Protein AF-0000000078902460 (afdb_homodimer)

Secondary structure (DSSP, 8-state):
--HHHHHHHHHHHHT--S---EEEETTTTEEEEPPSSS--EESHHHHHHHHHHHTT-GGGG-SSHHHHHHHHHHHHHIIIIITT--SHHHHHHHHHHHHHHHTT-SBTTBSS--HHHHHHHHHHHHHHHHHHHHHHHSSS-----HHHHHHHHHHHHHHHHHT-/--HHHHHHHHHHHHT--S---EEEETTTTEEEEPPSSS--EESHHHHHHHHHHHTT-GGGG-SSHHHHHHHHHHHHHIIIIITT--SHHHHHHHHHHHHHHHTT-SBTTBSS--HHHHHHHHHHHHHHHHHHHHHHHSSS-----HHHHHHHHHHHHHHHHHT-

Solvent-accessible surface area (backbone atoms only — not comparable to full-atom values): 18188 Å² total; per-residue (Å²): 115,58,59,52,57,53,50,53,51,48,34,53,68,59,67,48,76,79,78,78,60,66,47,66,45,74,97,79,45,42,27,30,38,70,46,93,89,50,74,64,40,45,34,64,64,41,44,51,53,48,54,34,50,75,53,71,42,50,60,32,54,35,84,46,74,66,44,27,48,49,32,44,22,44,41,50,41,36,56,43,54,63,64,56,48,79,50,70,79,50,50,56,56,49,51,51,53,50,41,62,68,40,70,87,31,79,30,89,72,34,84,51,77,35,50,36,44,55,53,43,48,58,64,47,45,47,57,52,50,50,50,52,49,56,35,61,74,45,85,62,73,62,66,71,46,77,64,47,57,46,53,38,46,54,42,52,52,45,45,58,51,61,78,93,114,57,59,53,59,52,49,53,52,47,35,54,68,59,66,47,77,78,77,77,60,66,48,67,43,75,95,80,44,41,26,31,38,69,47,94,88,51,75,64,41,45,33,64,66,40,44,50,52,48,52,34,50,73,55,70,43,51,61,31,54,35,83,46,74,68,44,26,48,48,32,45,23,45,43,50,41,38,55,44,54,63,63,57,49,79,51,70,78,51,49,56,56,48,50,50,52,50,38,63,65,39,69,87,31,78,31,88,72,34,85,51,78,36,51,36,45,53,53,43,48,57,64,46,47,48,57,52,51,48,49,51,47,58,34,60,74,45,85,62,75,62,66,69,45,77,67,47,56,45,52,37,46,54,42,50,51,45,46,58,50,60,80,91

Sequence (328 aa):
MAAAAELSLLEKSLGLNKGNKYSAQGERQIPVLQTNNGPSLTGLTTIAAHLVKQANKEYLLGSTAEEKAIVQQWLEYRVTQVDGHSSKNDIHTLLKDLNSYLEDKVYLTGYNFTLADILLYYGLHRFIIRKLRHTEVGNEPNIIQGTEVKELRFKHKCLAQTYLMAAAAELSLLEKSLGLNKGNKYSAQGERQIPVLQTNNGPSLTGLTTIAAHLVKQANKEYLLGSTAEEKAIVQQWLEYRVTQVDGHSSKNDIHTLLKDLNSYLEDKVYLTGYNFTLADILLYYGLHRFIIRKLRHTEVGNEPNIIQGTEVKELRFKHKCLAQTYL

InterPro domains:
  IPR010987 Glutathione S-transferase, C-terminal-like [PS50405] (50-164)
  IPR036282 Glutathione S-transferase, C-terminal domain superfamily [SSF47616] (45-137)
  IPR042450 Eukaryotic translation elongation factor 1 epsilon-1 [PTHR44490] (2-129)

Nearest PDB structures (foldseek):
  4bl7-assembly1_B  TM=8.479E-01  e=7.387E-17  Homo sapiens
  4bvx-assembly1_B  TM=8.427E-01  e=1.055E-16  Homo sapiens
  4bvy-assembly1_B  TM=8.496E-01  e=2.263E-16  Homo sapiens
  5bmu-assembly4_G  TM=8.507E-01  e=4.169E-16  Homo sapiens
  2uz8-assembly2_B  TM=8.289E-01  e=4.560E-15  Homo sapiens

Structure (mmCIF, N/CA/C/O backbone):
data_AF-0000000078902460-model_v1
#
loop_
_entity.id
_entity.type
_entity.pdbx_description
1 polymer 'Eukaryotic translation elongation factor 1 epsilon 1'
#
loop_
_atom_site.group_PDB
_atom_site.id
_atom_site.type_symbol
_atom_site.label_atom_id
_atom_site.label_alt_id
_atom_site.label_comp_id
_atom_site.label_asym_id
_atom_site.label_entity_id
_atom_site.label_seq_id
_atom_site.pdbx_PDB_ins_code
_atom_site.Cartn_x
_atom_site.Cartn_y
_atom_site.Cartn_z
_atom_site.occupancy
_atom_site.B_iso_or_equiv
_atom_site.auth_seq_id
_atom_site.auth_comp_id
_atom_sit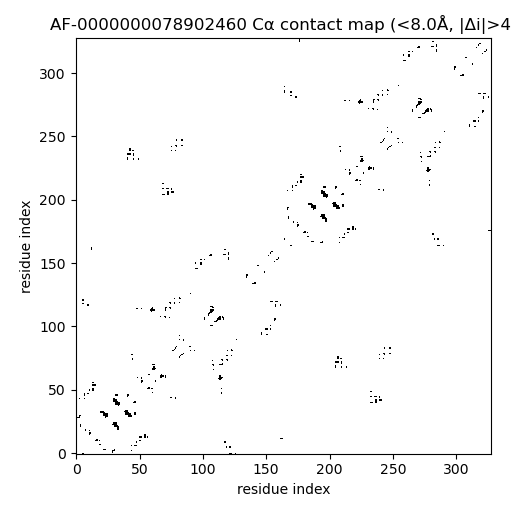e.auth_asym_id
_atom_site.auth_atom_id
_atom_site.pdbx_PDB_model_num
ATOM 1 N N . MET A 1 1 ? 8.148 -4.973 -16.5 1 51.59 1 MET A N 1
ATOM 2 C CA . MET A 1 1 ? 7.113 -4.199 -17.172 1 51.59 1 MET A CA 1
ATOM 3 C C . MET A 1 1 ? 6.836 -2.896 -16.422 1 51.59 1 MET A C 1
ATOM 5 O O . MET A 1 1 ? 6.922 -2.848 -15.195 1 51.59 1 MET A O 1
ATOM 9 N N . ALA A 1 2 ? 6.547 -1.72 -17.203 1 78.44 2 ALA A N 1
ATOM 10 C CA . ALA A 1 2 ? 6.219 -0.412 -16.641 1 78.44 2 ALA A CA 1
ATOM 11 C C . ALA A 1 2 ? 4.871 -0.449 -15.93 1 78.44 2 ALA A C 1
ATOM 13 O O . ALA A 1 2 ? 3.957 -1.164 -16.344 1 78.44 2 ALA A O 1
ATOM 14 N N . ALA A 1 3 ? 4.746 0.017 -14.828 1 89.25 3 ALA A N 1
ATOM 15 C CA . ALA A 1 3 ? 3.539 0.075 -14.008 1 89.25 3 ALA A CA 1
ATOM 16 C C . ALA A 1 3 ? 2.312 0.396 -14.859 1 89.25 3 ALA A C 1
ATOM 18 O O . ALA A 1 3 ? 1.243 -0.185 -14.664 1 89.25 3 ALA A O 1
ATOM 19 N N . ALA A 1 4 ? 2.461 1.207 -15.891 1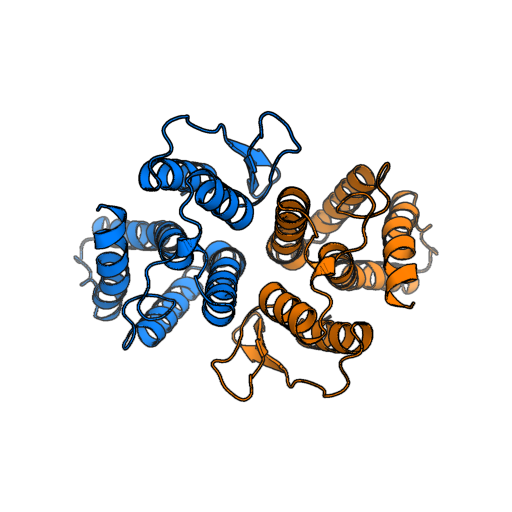 89.06 4 ALA A N 1
ATOM 20 C CA . ALA A 1 4 ? 1.351 1.585 -16.766 1 89.06 4 ALA A CA 1
ATOM 21 C C . ALA A 1 4 ? 0.892 0.403 -17.609 1 89.06 4 ALA A C 1
ATOM 23 O O . ALA A 1 4 ? -0.307 0.219 -17.828 1 89.06 4 ALA A O 1
ATOM 24 N N . ALA A 1 5 ? 1.801 -0.376 -18.141 1 87.38 5 ALA A N 1
ATOM 25 C CA . ALA A 1 5 ? 1.467 -1.556 -18.938 1 87.38 5 ALA A CA 1
ATOM 26 C C . ALA A 1 5 ? 0.728 -2.592 -18.094 1 87.38 5 ALA A C 1
ATOM 28 O O . ALA A 1 5 ? -0.235 -3.207 -18.562 1 87.38 5 ALA A O 1
ATOM 29 N N . GLU A 1 6 ? 1.186 -2.783 -16.906 1 90 6 GLU A N 1
ATOM 30 C CA . GLU A 1 6 ? 0.526 -3.705 -15.984 1 90 6 GLU A CA 1
ATOM 31 C C . GLU A 1 6 ? -0.913 -3.277 -15.711 1 90 6 GLU A C 1
ATOM 33 O O . GLU A 1 6 ? -1.816 -4.113 -15.656 1 90 6 GLU A O 1
ATOM 38 N N . LEU A 1 7 ? -1.119 -1.975 -15.555 1 95 7 LEU A N 1
ATOM 39 C CA . LEU A 1 7 ? -2.451 -1.455 -15.266 1 95 7 LEU A CA 1
ATOM 40 C C . LEU A 1 7 ? -3.369 -1.616 -16.469 1 95 7 LEU A C 1
ATOM 42 O O . LEU A 1 7 ? -4.559 -1.901 -16.328 1 95 7 LEU A O 1
ATOM 46 N N . SER A 1 8 ? -2.795 -1.459 -17.656 1 92 8 SER A N 1
ATOM 47 C CA . SER A 1 8 ? -3.572 -1.681 -18.875 1 92 8 SER A CA 1
ATOM 48 C C . SER A 1 8 ? -4.012 -3.137 -18.984 1 92 8 SER A C 1
ATOM 50 O O . SER A 1 8 ? -5.148 -3.42 -19.375 1 92 8 SER A O 1
ATOM 52 N N . LEU A 1 9 ? -3.1 -3.992 -18.672 1 88.56 9 LEU A N 1
ATOM 53 C CA . LEU A 1 9 ? -3.414 -5.414 -18.688 1 88.56 9 LEU A CA 1
ATOM 54 C C . LEU A 1 9 ? -4.484 -5.746 -17.656 1 88.56 9 LEU A C 1
ATOM 56 O O . LEU A 1 9 ? -5.387 -6.539 -17.922 1 88.56 9 LEU A O 1
ATOM 60 N N . LEU A 1 10 ? -4.398 -5.141 -16.5 1 93 10 LEU A N 1
ATOM 61 C CA . LEU A 1 10 ? -5.395 -5.348 -15.453 1 93 10 LEU A CA 1
ATOM 62 C C . LEU A 1 10 ? -6.773 -4.891 -15.914 1 93 10 LEU A C 1
ATOM 64 O O . LEU A 1 10 ? -7.77 -5.582 -15.688 1 93 10 LEU A O 1
ATOM 68 N N . GLU A 1 11 ? -6.809 -3.766 -16.562 1 94.5 11 GLU A N 1
ATOM 69 C CA . GLU A 1 11 ? -8.078 -3.252 -17.078 1 94.5 11 GLU A CA 1
ATOM 70 C C . GLU A 1 11 ? -8.742 -4.262 -18 1 94.5 11 GLU A C 1
ATOM 72 O O . GLU A 1 11 ? -9.953 -4.492 -17.906 1 94.5 11 GLU A O 1
ATOM 77 N N . LYS A 1 12 ? -7.992 -4.75 -18.844 1 89.56 12 LYS A N 1
ATOM 78 C CA . LYS A 1 12 ? -8.516 -5.742 -19.781 1 89.56 12 LYS A CA 1
ATOM 79 C C . LYS A 1 12 ? -9.016 -6.98 -19.047 1 89.56 12 LYS A C 1
ATOM 81 O O . LYS A 1 12 ? -10.102 -7.484 -19.344 1 89.56 12 LYS A O 1
ATOM 86 N N . SER A 1 13 ? -8.219 -7.41 -18.125 1 88.81 13 SER A N 1
ATOM 87 C CA . SER A 1 13 ? -8.578 -8.594 -17.359 1 88.81 13 SER A CA 1
ATOM 88 C C . SER A 1 13 ? -9.859 -8.367 -16.547 1 88.81 13 SER A C 1
ATOM 90 O O . SER A 1 13 ? -10.609 -9.312 -16.297 1 88.81 13 SER A O 1
ATOM 92 N N . LEU A 1 14 ? -10.125 -7.137 -16.172 1 94.06 14 LEU A N 1
ATOM 93 C CA . LEU A 1 14 ? -11.297 -6.797 -15.359 1 94.06 14 LEU A CA 1
ATOM 94 C C . LEU A 1 14 ? -12.508 -6.531 -16.25 1 94.06 14 LEU A C 1
ATOM 96 O O . LEU A 1 14 ? -13.617 -6.332 -15.742 1 94.06 14 LEU A O 1
ATOM 100 N N . GLY A 1 15 ? -12.352 -6.488 -17.531 1 92.25 15 GLY A N 1
ATOM 101 C CA . GLY A 1 15 ? -13.445 -6.242 -18.453 1 92.25 15 GLY A CA 1
ATOM 102 C C . GLY A 1 15 ? -13.773 -4.77 -18.625 1 92.25 15 GLY A C 1
ATOM 103 O O . GLY A 1 15 ? -14.906 -4.414 -18.953 1 92.25 15 GLY A O 1
ATOM 104 N N . LEU A 1 16 ? -12.789 -3.977 -18.203 1 91.25 16 LEU A N 1
ATOM 105 C CA . LEU A 1 16 ? -13 -2.543 -18.375 1 91.25 16 LEU A CA 1
ATOM 106 C C . LEU A 1 16 ? -12.633 -2.102 -19.781 1 91.25 16 LEU A C 1
ATOM 108 O O . LEU A 1 16 ? -11.539 -2.402 -20.266 1 91.25 16 LEU A O 1
ATOM 112 N N . ASN A 1 17 ? -13.562 -1.766 -20.531 1 74.88 17 ASN A N 1
ATOM 113 C CA . ASN A 1 17 ? -13.422 -1.503 -21.953 1 74.88 17 ASN A CA 1
ATOM 114 C C . ASN A 1 17 ? -12.836 -0.117 -22.219 1 74.88 17 ASN A C 1
ATOM 116 O O . ASN A 1 17 ? -12.164 0.099 -23.219 1 74.88 17 ASN A O 1
ATOM 120 N N . LYS A 1 18 ? -13.312 0.888 -21.469 1 64.75 18 LYS A N 1
ATOM 121 C CA . LYS A 1 18 ? -12.836 2.238 -21.75 1 64.75 18 LYS A CA 1
ATOM 122 C C . LYS A 1 18 ? -11.445 2.465 -21.188 1 64.75 18 LYS A C 1
ATOM 124 O O . LYS A 1 18 ? -11.234 2.338 -19.969 1 64.75 18 LYS A O 1
ATOM 129 N N . GLY A 1 19 ? -10.414 2.395 -22.031 1 73.88 19 GLY A N 1
ATOM 130 C CA . GLY A 1 19 ? -9.016 2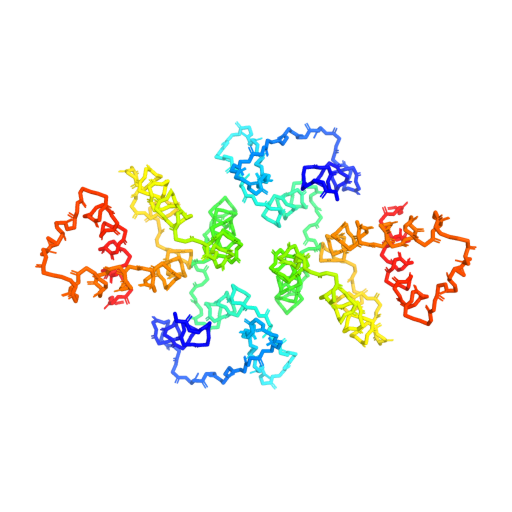.48 -21.656 1 73.88 19 GLY A CA 1
ATOM 131 C C . GLY A 1 19 ? -8.672 3.762 -20.922 1 73.88 19 GLY A C 1
ATOM 132 O O . GLY A 1 19 ? -8.977 4.859 -21.391 1 73.88 19 GLY A O 1
ATOM 133 N N . ASN A 1 20 ? -8.367 3.629 -19.609 1 83.06 20 ASN A N 1
ATOM 134 C CA . ASN A 1 20 ? -7.836 4.773 -18.875 1 83.06 20 ASN A CA 1
ATOM 135 C C . ASN A 1 20 ? -6.441 5.156 -19.359 1 83.06 20 ASN A C 1
ATOM 137 O O . ASN A 1 20 ? -5.734 4.336 -19.953 1 83.06 20 ASN A O 1
ATOM 141 N N . LYS A 1 21 ? -6.297 6.453 -19.391 1 87.12 21 LYS A N 1
ATOM 142 C CA . LYS A 1 21 ? -4.953 6.922 -19.703 1 87.12 21 LYS A CA 1
ATOM 143 C C . LYS A 1 21 ? -4.094 7.035 -18.453 1 87.12 21 LYS A C 1
ATOM 145 O O . LYS A 1 21 ? -4.539 7.57 -17.438 1 87.12 21 LYS A O 1
ATOM 150 N N . TYR A 1 22 ? -2.895 6.445 -18.594 1 92.69 22 TYR A N 1
ATOM 151 C CA . TYR A 1 22 ? -1.953 6.48 -17.484 1 92.69 22 TYR A CA 1
ATOM 152 C C . TYR A 1 22 ? -0.742 7.344 -17.812 1 92.69 22 TYR A C 1
ATOM 154 O O . TYR A 1 22 ? -0.207 7.266 -18.922 1 92.69 22 TYR A O 1
ATOM 162 N N . SER A 1 23 ? -0.401 8.195 -16.922 1 92 23 SER A N 1
ATOM 163 C CA . SER A 1 23 ? 0.857 8.93 -17.016 1 92 23 SER A CA 1
ATOM 164 C C . SER A 1 23 ? 1.838 8.477 -15.938 1 92 23 SER A C 1
ATOM 166 O O . SER A 1 23 ? 1.509 7.625 -15.109 1 92 23 SER A O 1
ATOM 168 N N . ALA A 1 24 ? 3.09 8.891 -16.094 1 91 24 ALA A N 1
ATOM 169 C CA . ALA A 1 24 ? 4.129 8.555 -15.133 1 91 24 ALA A CA 1
ATOM 170 C C . ALA A 1 24 ? 4.73 9.812 -14.508 1 91 24 ALA A C 1
ATOM 172 O O . ALA A 1 24 ? 4.895 10.828 -15.188 1 91 24 ALA A O 1
ATOM 173 N N . GLN A 1 25 ? 4.973 9.633 -13.203 1 87.06 25 GLN A N 1
ATOM 174 C CA . GLN A 1 25 ? 5.527 10.797 -12.516 1 87.06 25 GLN A CA 1
ATOM 175 C C . GLN A 1 25 ? 6.824 10.445 -11.797 1 87.06 25 GLN A C 1
ATOM 177 O O . GLN A 1 25 ? 6.953 9.352 -11.234 1 87.06 25 GLN A O 1
ATOM 182 N N . GLY A 1 26 ? 7.73 11.383 -11.867 1 78.69 26 GLY A N 1
ATOM 183 C CA . GLY A 1 26 ? 8.969 11.266 -11.109 1 78.69 26 GLY A CA 1
ATOM 184 C C . GLY A 1 26 ? 9.969 10.328 -11.742 1 78.69 26 GLY A C 1
ATOM 185 O O . GLY A 1 26 ? 9.703 9.742 -12.789 1 78.69 26 GLY A O 1
ATOM 186 N N . GLU A 1 27 ? 11.125 10.195 -11.031 1 73.25 27 GLU A N 1
ATOM 187 C CA . GLU A 1 27 ? 12.227 9.375 -11.523 1 73.25 27 GLU A CA 1
ATOM 188 C C . GLU A 1 27 ? 11.859 7.895 -11.531 1 73.25 27 GLU A C 1
ATOM 190 O O . GLU A 1 27 ? 12.336 7.133 -12.375 1 73.25 27 GLU A O 1
ATOM 195 N N . ARG A 1 28 ? 10.961 7.555 -10.734 1 77.12 28 ARG A N 1
ATOM 196 C CA . ARG A 1 28 ? 10.602 6.148 -10.594 1 77.12 28 ARG A CA 1
ATOM 197 C C . ARG A 1 28 ? 9.383 5.805 -11.445 1 77.12 28 ARG A C 1
ATOM 199 O O . ARG A 1 28 ? 8.836 4.707 -11.336 1 77.12 28 ARG A O 1
ATOM 206 N N . GLN A 1 29 ? 8.969 6.719 -12.18 1 88.19 29 GLN A N 1
ATOM 207 C CA . GLN A 1 29 ? 7.871 6.539 -13.125 1 88.19 29 GLN A CA 1
ATOM 208 C C . GLN A 1 29 ? 6.633 5.984 -12.43 1 88.19 29 GLN A C 1
ATOM 210 O O . GLN A 1 29 ? 6.055 4.988 -12.875 1 88.19 29 GLN A O 1
ATOM 215 N N . ILE A 1 30 ? 6.168 6.621 -11.391 1 91.56 30 ILE A N 1
ATOM 216 C CA . ILE A 1 30 ? 4.984 6.227 -10.633 1 91.56 30 ILE A CA 1
ATOM 217 C C . ILE A 1 30 ? 3.732 6.457 -11.484 1 91.56 30 ILE A C 1
ATOM 219 O O . ILE A 1 30 ? 3.527 7.547 -12.016 1 91.56 30 ILE A O 1
ATOM 223 N N . PRO A 1 31 ? 2.891 5.449 -11.648 1 95.69 31 PRO A N 1
ATOM 224 C CA . PRO A 1 31 ? 1.715 5.621 -12.508 1 95.69 31 PRO A CA 1
ATOM 225 C C . PRO A 1 31 ? 0.69 6.586 -11.914 1 95.69 31 PRO A C 1
ATOM 227 O O . PRO A 1 31 ? 0.478 6.602 -10.703 1 95.69 31 PRO A O 1
ATOM 230 N N . VAL A 1 32 ? 0.052 7.367 -12.797 1 96.19 32 VAL A N 1
ATOM 231 C CA . VAL A 1 32 ? -0.989 8.32 -12.438 1 96.19 32 VAL A CA 1
ATOM 232 C C . VAL A 1 32 ? -2.219 8.102 -13.312 1 96.19 32 VAL A C 1
ATOM 234 O O . VAL A 1 32 ? -2.105 8 -14.539 1 96.19 32 VAL A O 1
ATOM 237 N N . LEU A 1 33 ? -3.322 7.934 -12.703 1 95.31 33 LEU A N 1
ATOM 238 C CA . LEU A 1 33 ? -4.594 7.816 -13.406 1 95.31 33 LEU A CA 1
ATOM 239 C C . LEU A 1 33 ? -5.375 9.125 -13.336 1 95.31 33 LEU A C 1
ATOM 241 O O . LEU A 1 33 ? -5.66 9.625 -12.25 1 95.31 33 LEU A O 1
ATOM 245 N N . GLN A 1 34 ? -5.645 9.68 -14.492 1 90.38 34 GLN A N 1
ATOM 246 C CA . GLN A 1 34 ? -6.527 10.844 -14.531 1 90.38 34 GLN A CA 1
ATOM 247 C C . GLN A 1 34 ? -7.992 10.422 -14.477 1 90.38 34 GLN A C 1
ATOM 249 O O . GLN A 1 34 ? -8.461 9.664 -15.336 1 90.38 34 GLN A O 1
ATOM 254 N N . THR A 1 35 ? -8.664 10.844 -13.398 1 84.62 35 THR A N 1
ATOM 255 C CA . THR A 1 35 ? -10.078 10.523 -13.273 1 84.62 35 THR A CA 1
ATOM 256 C C . THR A 1 35 ? -10.945 11.633 -13.859 1 84.62 35 THR A C 1
ATOM 258 O O . THR A 1 35 ? -10.5 12.781 -13.961 1 84.62 35 THR A O 1
ATOM 261 N N . ASN A 1 36 ? -12.148 11.367 -14.438 1 76.38 36 ASN A N 1
ATOM 262 C CA . ASN A 1 36 ? -13.039 12.328 -15.078 1 76.38 36 ASN A CA 1
ATOM 263 C C . ASN A 1 36 ? -13.539 13.383 -14.094 1 76.38 36 ASN A C 1
ATOM 265 O O . ASN A 1 36 ? -13.641 14.562 -14.438 1 76.38 36 ASN A O 1
ATOM 269 N N . ASN A 1 37 ? -13.992 13.023 -13 1 72.12 37 ASN A N 1
ATOM 270 C CA . ASN A 1 37 ? -14.68 13.961 -12.117 1 72.12 37 ASN A CA 1
ATOM 271 C C . ASN A 1 37 ? -13.922 14.148 -10.805 1 72.12 37 ASN A C 1
ATOM 273 O O . ASN A 1 37 ? -14.508 14.539 -9.797 1 72.12 37 ASN A O 1
ATOM 277 N N . GLY A 1 38 ? -12.648 13.945 -10.891 1 70 38 GLY A N 1
ATOM 278 C CA . GLY A 1 38 ? -12.016 14.102 -9.594 1 70 38 GLY A CA 1
ATOM 279 C C . GLY A 1 38 ? -10.5 14.133 -9.672 1 70 38 GLY A C 1
ATOM 280 O O . GLY A 1 38 ? -9.93 14.25 -10.758 1 70 38 GLY A O 1
ATOM 281 N N . PRO A 1 39 ? -9.984 14.18 -8.523 1 80.31 39 PRO A N 1
ATOM 282 C CA . PRO A 1 39 ? -8.523 14.227 -8.461 1 80.31 39 PRO A CA 1
ATOM 283 C C . PRO A 1 39 ? -7.867 12.984 -9.07 1 80.31 39 PRO A C 1
ATOM 285 O O . PRO A 1 39 ? -8.492 11.922 -9.148 1 80.31 39 PRO A O 1
ATOM 288 N N . SER A 1 40 ? -6.73 13.172 -9.648 1 92.69 40 SER A N 1
ATOM 289 C CA . SER A 1 40 ? -5.953 12.047 -10.164 1 92.69 40 SER A CA 1
ATOM 290 C C . SER A 1 40 ? -5.555 11.094 -9.047 1 92.69 40 SER A C 1
ATOM 292 O O . SER A 1 40 ? -5.512 11.477 -7.875 1 92.69 40 SER A O 1
ATOM 294 N N . LEU A 1 41 ? -5.402 9.852 -9.383 1 94.75 41 LEU A N 1
ATOM 295 C CA . LEU A 1 41 ? -4.902 8.828 -8.469 1 94.75 41 LEU A CA 1
ATOM 296 C C . LEU A 1 41 ? -3.486 8.406 -8.836 1 94.75 41 LEU A C 1
ATOM 298 O O . LEU A 1 41 ? -3.182 8.219 -10.016 1 94.75 41 LEU A O 1
ATOM 302 N N . THR A 1 42 ? -2.648 8.297 -7.773 1 95.94 42 THR A N 1
ATOM 303 C CA . THR A 1 42 ? -1.244 7.977 -7.992 1 95.94 42 THR A CA 1
ATOM 304 C C . THR A 1 42 ? -0.853 6.715 -7.23 1 95.94 42 THR A C 1
ATOM 306 O O . THR A 1 42 ? -1.23 6.547 -6.066 1 95.94 42 THR A O 1
ATOM 309 N N . GLY A 1 43 ? -0.154 5.859 -7.926 1 96.81 43 GLY A N 1
ATOM 310 C CA . GLY A 1 43 ? 0.355 4.648 -7.305 1 96.81 43 GLY A CA 1
ATOM 311 C C . GLY A 1 43 ? -0.206 3.379 -7.922 1 96.81 43 GLY A C 1
ATOM 312 O O . GLY A 1 43 ? -1.383 3.326 -8.281 1 96.81 43 GLY A O 1
ATOM 313 N N . LEU A 1 44 ? 0.568 2.383 -7.945 1 96.94 44 LEU A N 1
ATOM 314 C CA . LEU A 1 44 ? 0.203 1.146 -8.625 1 96.94 44 LEU A CA 1
ATOM 315 C C . LEU A 1 44 ? -0.95 0.45 -7.91 1 96.94 44 LEU A C 1
ATOM 317 O O . LEU A 1 44 ? -1.98 0.158 -8.523 1 96.94 44 LEU A O 1
ATOM 321 N N . THR A 1 45 ? -0.742 0.173 -6.605 1 98.06 45 THR A N 1
ATOM 322 C CA . THR A 1 45 ? -1.763 -0.583 -5.887 1 98.06 45 THR A CA 1
ATOM 323 C C . THR A 1 45 ? -3.025 0.255 -5.699 1 98.06 45 THR A C 1
ATOM 325 O O . THR A 1 45 ? -4.137 -0.278 -5.711 1 98.06 45 THR A O 1
ATOM 328 N N . THR A 1 46 ? -2.83 1.598 -5.566 1 97.81 46 THR A N 1
ATOM 329 C CA . THR A 1 46 ? -3.959 2.51 -5.426 1 97.81 46 THR A CA 1
ATOM 330 C C . THR A 1 46 ? -4.828 2.492 -6.684 1 97.81 46 THR A C 1
ATOM 332 O O . THR A 1 46 ? -6.043 2.312 -6.602 1 97.81 46 THR A O 1
ATOM 335 N N . ILE A 1 47 ? -4.195 2.662 -7.82 1 97.12 47 ILE A N 1
ATOM 336 C CA . ILE A 1 47 ? -4.926 2.689 -9.086 1 97.12 47 ILE A CA 1
ATOM 337 C C . ILE A 1 47 ? -5.551 1.321 -9.352 1 97.12 47 ILE A C 1
ATOM 339 O O . ILE A 1 47 ? -6.703 1.23 -9.781 1 97.12 47 ILE A O 1
ATOM 343 N N . ALA A 1 48 ? -4.801 0.273 -9.055 1 97.62 48 ALA A N 1
ATOM 344 C CA . ALA A 1 48 ? -5.312 -1.078 -9.266 1 97.62 48 ALA A CA 1
ATOM 345 C C . ALA A 1 48 ? -6.57 -1.327 -8.445 1 97.62 48 ALA A C 1
ATOM 347 O O . ALA A 1 48 ? -7.551 -1.886 -8.945 1 97.62 48 ALA A O 1
ATOM 348 N N . ALA A 1 49 ? -6.523 -0.938 -7.199 1 98.06 49 ALA A N 1
ATOM 349 C CA . ALA A 1 49 ? -7.691 -1.101 -6.344 1 98.06 49 ALA A CA 1
ATOM 350 C C . ALA A 1 49 ? -8.875 -0.296 -6.871 1 98.06 49 ALA A C 1
ATOM 352 O O . ALA A 1 49 ? -10.023 -0.751 -6.812 1 98.06 49 ALA A O 1
ATOM 353 N N . HIS A 1 50 ? -8.586 0.858 -7.355 1 95.94 50 HIS A N 1
ATOM 354 C CA . HIS A 1 50 ? -9.625 1.695 -7.941 1 95.94 50 HIS A CA 1
ATOM 355 C C . HIS A 1 50 ? -10.266 1.015 -9.148 1 95.94 50 HIS A C 1
ATOM 357 O O . HIS A 1 50 ? -11.492 1.029 -9.297 1 95.94 50 HIS A O 1
ATOM 363 N N . LEU A 1 51 ? -9.477 0.459 -10.039 1 95.88 51 LEU A N 1
ATOM 364 C CA . LEU A 1 51 ? -9.977 -0.23 -11.227 1 95.88 51 LEU A CA 1
ATOM 365 C C . LEU A 1 51 ? -10.875 -1.401 -10.836 1 95.88 51 LEU A C 1
ATOM 367 O O . LEU A 1 51 ? -11.891 -1.652 -11.484 1 95.88 51 LEU A O 1
ATOM 371 N N . VAL A 1 52 ? -10.477 -2.109 -9.773 1 97.38 52 VAL A N 1
ATOM 372 C CA . VAL A 1 52 ? -11.273 -3.227 -9.273 1 97.38 52 VAL A CA 1
ATOM 373 C C . VAL A 1 52 ? -12.656 -2.732 -8.852 1 97.38 52 VAL A C 1
ATOM 375 O O . VAL A 1 52 ? -13.672 -3.355 -9.172 1 97.38 52 VAL A O 1
ATOM 378 N N . LYS A 1 53 ? -12.68 -1.632 -8.102 1 96.06 53 LYS A N 1
ATOM 379 C CA . LYS A 1 53 ? -13.945 -1.043 -7.668 1 96.06 53 LYS A CA 1
ATOM 380 C C . LYS A 1 53 ? -14.758 -0.544 -8.859 1 96.06 53 LYS A C 1
ATOM 382 O O . LYS A 1 53 ? -15.977 -0.73 -8.906 1 96.06 53 LYS A O 1
ATOM 387 N N . GLN A 1 54 ? -14.125 0.049 -9.812 1 92.75 54 GLN A N 1
ATOM 388 C CA . GLN A 1 54 ? -14.781 0.542 -11.016 1 92.75 54 GLN A CA 1
ATOM 389 C C . GLN A 1 54 ? -15.445 -0.596 -11.789 1 92.75 54 GLN A C 1
ATOM 391 O O . GLN A 1 54 ? -16.5 -0.412 -12.391 1 92.75 54 GLN A O 1
ATOM 396 N N . ALA A 1 55 ? -14.867 -1.753 -11.781 1 95.75 55 ALA A N 1
ATOM 397 C CA . ALA A 1 55 ? -15.367 -2.926 -12.492 1 95.75 55 ALA A CA 1
ATOM 398 C C . ALA A 1 55 ? -16.422 -3.658 -11.68 1 95.75 55 ALA A C 1
ATOM 400 O O . ALA A 1 55 ? -16.922 -4.703 -12.094 1 95.75 55 ALA A O 1
ATOM 401 N N . ASN A 1 56 ? -16.734 -3.178 -10.484 1 96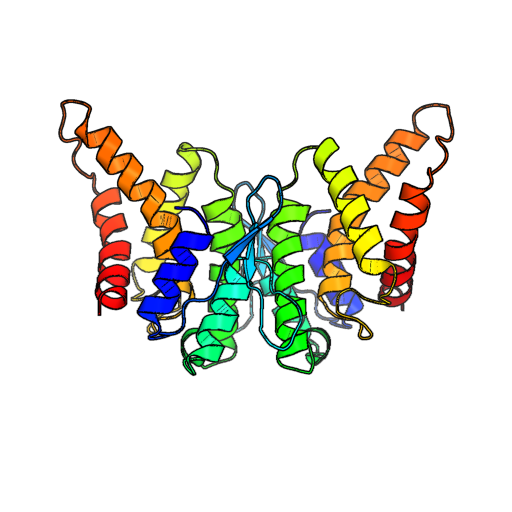.81 56 ASN A N 1
ATOM 402 C CA . ASN A 1 56 ? -17.688 -3.797 -9.578 1 96.81 56 ASN A CA 1
ATOM 403 C C . ASN A 1 56 ? -17.266 -5.211 -9.195 1 96.81 56 ASN A C 1
ATOM 405 O O . ASN A 1 56 ? -18.094 -6.129 -9.195 1 96.81 56 ASN A O 1
ATOM 409 N N . LYS A 1 57 ? -15.992 -5.441 -8.945 1 97.25 57 LYS A N 1
ATOM 410 C CA . LYS A 1 57 ? -15.414 -6.719 -8.539 1 97.25 57 LYS A CA 1
ATOM 411 C C . LYS A 1 57 ? -14.672 -6.582 -7.211 1 97.25 57 LYS A C 1
ATOM 413 O O . LYS A 1 57 ? -13.547 -7.059 -7.074 1 97.25 57 LYS A O 1
ATOM 418 N N . GLU A 1 58 ? -15.32 -5.949 -6.297 1 97.12 58 GLU A N 1
ATOM 419 C CA . GLU A 1 58 ? -14.711 -5.605 -5.016 1 97.12 58 GLU A CA 1
ATOM 420 C C . GLU A 1 58 ? -14.289 -6.859 -4.258 1 97.12 58 GLU A C 1
ATOM 422 O O . GLU A 1 58 ? -13.453 -6.789 -3.348 1 97.12 58 GLU A O 1
ATOM 427 N N . TYR A 1 59 ? -14.914 -7.992 -4.613 1 96.56 59 TYR A N 1
ATOM 428 C CA . TYR A 1 59 ? -14.516 -9.242 -3.969 1 96.56 59 TYR A CA 1
ATOM 429 C C . TYR A 1 59 ? -13.039 -9.531 -4.191 1 96.56 59 TYR A C 1
ATOM 431 O O . TYR A 1 59 ? -12.406 -10.227 -3.395 1 96.56 59 TYR A O 1
ATOM 439 N N . LEU A 1 60 ? -12.398 -9 -5.168 1 96.94 60 LEU A N 1
ATOM 440 C CA . LEU A 1 60 ? -10.977 -9.18 -5.461 1 96.94 60 LEU A CA 1
ATOM 441 C C . LEU A 1 60 ? -10.117 -8.461 -4.426 1 96.94 60 LEU A C 1
ATOM 443 O O . LEU A 1 60 ? -8.914 -8.695 -4.348 1 96.94 60 LEU A O 1
ATOM 447 N N . LEU A 1 61 ? -10.758 -7.547 -3.666 1 98.06 61 LEU A N 1
ATOM 448 C CA . LEU A 1 61 ? -10.039 -6.832 -2.617 1 98.06 61 LEU A CA 1
ATOM 449 C C . LEU A 1 61 ? -10.227 -7.516 -1.267 1 98.06 61 LEU A C 1
ATOM 451 O O . LEU A 1 61 ? -9.719 -7.035 -0.248 1 98.06 61 LEU A O 1
ATOM 455 N N . GLY A 1 62 ? -10.859 -8.672 -1.251 1 96.75 62 GLY A N 1
ATOM 456 C CA . GLY A 1 62 ? -11.172 -9.383 -0.024 1 96.75 62 GLY A CA 1
ATOM 457 C C . GLY A 1 62 ? -12.625 -9.258 0.39 1 96.75 62 GLY A C 1
ATOM 458 O O . GLY A 1 62 ? -13.211 -8.18 0.301 1 96.75 62 GLY A O 1
ATOM 459 N N . SER A 1 63 ? -13.195 -10.328 0.868 1 95.5 63 SER A N 1
ATOM 460 C CA . SER A 1 63 ? -14.617 -10.352 1.217 1 95.5 63 SER A CA 1
ATOM 461 C C . SER A 1 63 ? -14.82 -10.172 2.717 1 95.5 63 SER A C 1
ATOM 463 O O . SER A 1 63 ? -15.875 -9.711 3.154 1 95.5 63 SER A O 1
ATOM 465 N N . THR A 1 64 ? -13.836 -10.57 3.51 1 93.62 64 THR A N 1
ATOM 466 C CA . THR A 1 64 ? -13.859 -10.398 4.957 1 93.62 64 THR A CA 1
ATOM 467 C C . THR A 1 64 ? -12.789 -9.406 5.406 1 93.62 64 THR A C 1
ATOM 469 O O . THR A 1 64 ? -11.875 -9.086 4.641 1 93.62 64 THR A O 1
ATOM 472 N N . ALA A 1 65 ? -12.922 -8.93 6.605 1 90.69 65 ALA A N 1
ATOM 473 C CA . ALA A 1 65 ? -11.922 -8.023 7.152 1 90.69 65 ALA A CA 1
ATOM 474 C C . ALA A 1 65 ? -10.531 -8.656 7.141 1 90.69 65 ALA A C 1
ATOM 476 O O . ALA A 1 65 ? -9.539 -8 6.812 1 90.69 65 ALA A O 1
ATOM 477 N N . GLU A 1 66 ? -10.477 -9.898 7.516 1 91.69 66 GLU A N 1
ATOM 478 C CA . GLU A 1 66 ? -9.219 -10.633 7.551 1 91.69 66 GLU A CA 1
ATOM 479 C C . GLU A 1 66 ? -8.617 -10.766 6.156 1 91.69 66 GLU A C 1
ATOM 481 O O . GLU A 1 66 ? -7.426 -10.5 5.957 1 91.69 66 GLU A O 1
ATOM 486 N N . GLU A 1 67 ? -9.414 -11.172 5.234 1 94.81 67 GLU A N 1
ATOM 487 C CA . GLU A 1 67 ? -8.93 -11.336 3.869 1 94.81 67 GLU A CA 1
ATOM 488 C C . GLU A 1 67 ? -8.469 -10.008 3.281 1 94.81 67 GLU A C 1
ATOM 490 O O . GLU A 1 67 ? -7.465 -9.953 2.566 1 94.81 67 GLU A O 1
ATOM 495 N N . LYS A 1 68 ? -9.195 -8.93 3.596 1 96.56 68 LYS A N 1
ATOM 496 C CA . LYS A 1 68 ? -8.82 -7.598 3.127 1 96.56 68 LYS A CA 1
ATOM 497 C C . LYS A 1 68 ? -7.438 -7.207 3.646 1 96.56 68 LYS A C 1
ATOM 499 O O . LYS A 1 68 ? -6.637 -6.617 2.916 1 96.56 68 LYS A O 1
ATOM 504 N N . ALA A 1 69 ? -7.184 -7.531 4.855 1 95.31 69 ALA A N 1
ATOM 505 C CA . ALA A 1 69 ? -5.887 -7.219 5.449 1 95.31 69 ALA A CA 1
ATOM 506 C C . ALA A 1 69 ? -4.77 -8 4.762 1 95.31 69 ALA A C 1
ATOM 508 O O . ALA A 1 69 ? -3.695 -7.453 4.492 1 95.31 69 ALA A O 1
ATOM 509 N N . ILE A 1 70 ? -5.047 -9.258 4.484 1 95.31 70 ILE A N 1
ATOM 510 C CA . ILE A 1 70 ? -4.055 -10.094 3.824 1 95.31 70 ILE A CA 1
ATOM 511 C C . ILE A 1 70 ? -3.795 -9.578 2.412 1 95.31 70 ILE A C 1
ATOM 513 O O . ILE A 1 70 ? -2.646 -9.516 1.966 1 95.31 70 ILE A O 1
ATOM 517 N N . VAL A 1 71 ? -4.871 -9.188 1.721 1 97.25 71 VAL A N 1
ATOM 518 C CA . VAL A 1 71 ? -4.703 -8.602 0.394 1 97.25 71 VAL A CA 1
ATOM 519 C C . VAL A 1 71 ? -3.807 -7.371 0.48 1 97.25 71 VAL A C 1
ATOM 521 O O . VAL A 1 71 ? -2.852 -7.234 -0.287 1 97.25 71 VAL A O 1
ATOM 524 N N . GLN A 1 72 ? -4.133 -6.504 1.407 1 97.81 72 GLN A N 1
ATOM 525 C CA . GLN A 1 72 ? -3.35 -5.285 1.577 1 97.81 72 GLN A CA 1
ATOM 526 C C . GLN A 1 72 ? -1.887 -5.609 1.862 1 97.81 72 GLN A C 1
ATOM 528 O O . GLN A 1 72 ? -0.987 -4.938 1.355 1 97.81 72 G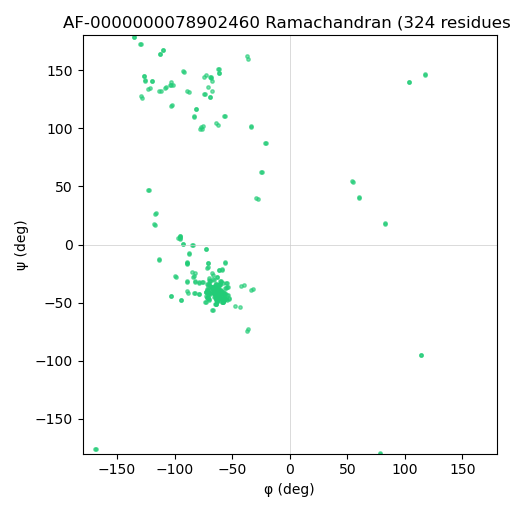LN A O 1
ATOM 533 N N . GLN A 1 73 ? -1.687 -6.578 2.66 1 97.25 73 GLN A N 1
ATOM 534 C CA . GLN A 1 73 ? -0.337 -7.02 2.996 1 97.25 73 GLN A CA 1
ATOM 535 C C . GLN A 1 73 ? 0.449 -7.391 1.741 1 97.25 73 GLN A C 1
ATOM 537 O O . GLN A 1 73 ? 1.596 -6.969 1.574 1 97.25 73 GLN A O 1
ATOM 542 N N . TRP A 1 74 ? -0.098 -8.117 0.877 1 95.81 74 TRP A N 1
ATOM 543 C CA . TRP A 1 74 ? 0.601 -8.578 -0.316 1 95.81 74 TRP A CA 1
ATOM 544 C C . TRP A 1 74 ? 0.739 -7.457 -1.339 1 95.81 74 TRP A C 1
ATOM 546 O O . TRP A 1 74 ? 1.722 -7.402 -2.082 1 95.81 74 TRP A O 1
ATOM 556 N N . LEU A 1 75 ? -0.274 -6.562 -1.355 1 97.69 75 LEU A N 1
ATOM 557 C CA . LEU A 1 75 ? -0.136 -5.387 -2.213 1 97.69 75 LEU A CA 1
ATOM 558 C C . LEU A 1 75 ? 1.036 -4.523 -1.764 1 97.69 75 LEU A C 1
ATOM 560 O O . LEU A 1 75 ? 1.804 -4.031 -2.594 1 97.69 75 LEU A O 1
ATOM 564 N N . GLU A 1 76 ? 1.083 -4.301 -0.491 1 97.56 76 GLU A N 1
ATOM 565 C CA . GLU A 1 76 ? 2.227 -3.566 0.04 1 97.56 76 GLU A CA 1
ATOM 566 C C . GLU A 1 76 ? 3.537 -4.289 -0.26 1 97.56 76 GLU A C 1
ATOM 568 O O . GLU A 1 76 ? 4.527 -3.66 -0.633 1 97.56 76 GLU A O 1
ATOM 573 N N . TYR A 1 77 ? 3.592 -5.637 -0.063 1 94.31 77 TYR A N 1
ATOM 574 C CA . TYR A 1 77 ? 4.758 -6.453 -0.383 1 94.31 77 TYR A CA 1
ATOM 575 C C . TYR A 1 77 ? 5.18 -6.254 -1.834 1 94.31 77 TYR A C 1
ATOM 577 O O . TYR A 1 77 ? 6.371 -6.113 -2.127 1 94.31 77 TYR A O 1
ATOM 585 N N . ARG A 1 78 ? 4.215 -6.242 -2.686 1 92.69 78 ARG A N 1
ATOM 586 C CA . ARG A 1 78 ? 4.453 -6.066 -4.113 1 92.69 78 ARG A CA 1
ATOM 587 C C . ARG A 1 78 ? 5.215 -4.77 -4.387 1 92.69 78 ARG A C 1
ATOM 589 O O . ARG A 1 78 ? 6.211 -4.77 -5.113 1 92.69 78 ARG A O 1
ATOM 596 N N . VAL A 1 79 ? 4.859 -3.643 -3.811 1 94 79 VAL A N 1
ATOM 597 C CA . VAL A 1 79 ? 5.41 -2.348 -4.191 1 94 79 VAL A CA 1
ATOM 598 C C . VAL A 1 79 ? 6.672 -2.062 -3.379 1 94 79 VAL A C 1
ATOM 600 O O . VAL A 1 79 ? 7.48 -1.213 -3.756 1 94 79 VAL A O 1
ATOM 603 N N . THR A 1 80 ? 6.898 -2.779 -2.27 1 92.19 80 THR A N 1
ATOM 604 C CA . THR A 1 80 ? 8.07 -2.494 -1.445 1 92.19 80 THR A CA 1
ATOM 605 C C . THR A 1 80 ? 9.164 -3.533 -1.678 1 92.19 80 THR A C 1
ATOM 607 O O . THR A 1 80 ? 10.336 -3.188 -1.787 1 92.19 80 THR A O 1
ATOM 610 N N . GLN A 1 81 ? 8.789 -4.828 -1.726 1 89.44 81 GLN A N 1
ATOM 611 C CA . GLN A 1 81 ? 9.781 -5.895 -1.785 1 89.44 81 GLN A CA 1
ATOM 612 C C . GLN A 1 81 ? 10.055 -6.316 -3.227 1 89.44 81 GLN A C 1
ATOM 614 O O . GLN A 1 81 ? 11.211 -6.449 -3.635 1 89.44 81 GLN A O 1
ATOM 619 N N . VAL A 1 82 ? 8.992 -6.527 -3.949 1 88 82 VAL A N 1
ATOM 620 C CA . VAL A 1 82 ? 9.172 -7 -5.316 1 88 82 VAL A CA 1
ATOM 621 C C . VAL A 1 82 ? 9.734 -5.879 -6.188 1 88 82 VAL A C 1
ATOM 623 O O . VAL A 1 82 ? 10.711 -6.074 -6.91 1 88 82 VAL A O 1
ATOM 626 N N . ASP A 1 83 ? 9.148 -4.645 -6.051 1 87.69 83 ASP A N 1
ATOM 627 C CA . ASP A 1 83 ? 9.594 -3.525 -6.879 1 87.69 83 ASP A CA 1
ATOM 628 C C . ASP A 1 83 ? 10.883 -2.922 -6.34 1 87.69 83 ASP A C 1
ATOM 630 O O . ASP A 1 83 ? 11.656 -2.314 -7.09 1 87.69 83 ASP A O 1
ATOM 634 N N . GLY A 1 84 ? 11.031 -2.961 -5.035 1 76.88 84 GLY A N 1
ATOM 635 C CA . GLY A 1 84 ? 12.219 -2.385 -4.422 1 76.88 84 GLY A CA 1
ATOM 636 C C . GLY A 1 84 ? 13.477 -3.203 -4.668 1 76.88 84 GLY A C 1
ATOM 637 O O . GLY A 1 84 ? 14.586 -2.75 -4.375 1 76.88 84 GLY A O 1
ATOM 638 N N . HIS A 1 85 ? 13.367 -4.492 -5.012 1 64.5 85 HIS A N 1
ATOM 639 C CA . HIS A 1 85 ? 14.531 -5.355 -5.195 1 64.5 85 HIS A CA 1
ATOM 640 C C . HIS A 1 85 ? 15.227 -5.066 -6.52 1 64.5 85 HIS A C 1
ATOM 642 O O . HIS A 1 85 ? 14.594 -5.09 -7.578 1 64.5 85 HIS A O 1
ATOM 648 N N . SER A 1 86 ? 16.203 -4.336 -6.32 1 57.88 86 SER A N 1
ATOM 649 C CA . SER A 1 86 ? 17.047 -4.035 -7.477 1 57.88 86 SER A CA 1
ATOM 650 C C . SER A 1 86 ? 18.047 -5.156 -7.742 1 57.88 86 SER A C 1
ATOM 652 O O . SER A 1 86 ? 18.516 -5.32 -8.867 1 57.88 86 SER A O 1
ATOM 654 N N . SER A 1 87 ? 18.344 -5.91 -6.645 1 56.44 87 SER A N 1
ATOM 655 C CA . SER A 1 87 ? 19.484 -6.793 -6.926 1 56.44 87 SER A CA 1
ATOM 656 C C . SER A 1 87 ? 19 -8.219 -7.215 1 56.44 87 SER A C 1
ATOM 658 O O . SER A 1 87 ? 17.969 -8.648 -6.707 1 56.44 87 SER A O 1
ATOM 660 N N . LYS A 1 88 ? 19.562 -8.867 -8.203 1 55.75 88 LYS A N 1
ATOM 661 C CA . LYS A 1 88 ? 19.344 -10.234 -8.656 1 55.75 88 LYS A CA 1
ATOM 662 C C . LYS A 1 88 ? 19.266 -11.203 -7.48 1 55.75 88 LYS A C 1
ATOM 664 O O . LYS A 1 88 ? 18.391 -12.078 -7.445 1 55.75 88 LYS A O 1
ATOM 669 N N . ASN A 1 89 ? 20.312 -11.188 -6.59 1 57.94 89 ASN A N 1
ATOM 670 C CA . ASN A 1 89 ? 20.359 -12.102 -5.453 1 57.94 89 ASN A CA 1
ATOM 671 C C . ASN A 1 89 ? 19.109 -11.977 -4.582 1 57.94 89 ASN A C 1
ATOM 673 O O . ASN A 1 89 ? 18.609 -12.969 -4.055 1 57.94 89 ASN A O 1
ATOM 677 N N . ASP A 1 90 ? 18.422 -10.922 -4.793 1 73.38 90 ASP A N 1
ATOM 678 C CA . ASP A 1 90 ? 17.266 -10.617 -3.961 1 73.38 90 ASP A CA 1
ATOM 679 C C . ASP A 1 90 ? 16 -11.25 -4.535 1 73.38 90 ASP A C 1
ATOM 681 O O . ASP A 1 90 ? 15.172 -11.773 -3.789 1 73.38 90 ASP A O 1
ATOM 685 N N . ILE A 1 91 ? 16.125 -11.648 -5.762 1 72.56 91 ILE A N 1
ATOM 686 C CA . ILE A 1 91 ? 14.906 -12.148 -6.383 1 72.56 91 ILE A CA 1
ATOM 687 C C . ILE A 1 91 ? 14.773 -13.648 -6.133 1 72.56 91 ILE A C 1
ATOM 689 O O . ILE A 1 91 ? 13.672 -14.164 -5.953 1 72.56 91 ILE A O 1
ATOM 693 N N . HIS A 1 92 ? 15.922 -14.344 -6.055 1 73.88 92 HIS A N 1
ATOM 694 C CA . HIS A 1 92 ? 15.906 -15.773 -5.789 1 73.88 92 HIS A CA 1
ATOM 695 C C . HIS A 1 92 ? 15.344 -16.078 -4.402 1 73.88 92 HIS A C 1
ATOM 697 O O . HIS A 1 92 ? 14.531 -16.984 -4.234 1 73.88 92 HIS A O 1
ATOM 703 N N . THR A 1 93 ? 15.781 -15.359 -3.475 1 79.75 93 THR A N 1
ATOM 704 C CA . THR A 1 93 ? 15.297 -15.523 -2.107 1 79.75 93 THR A CA 1
ATOM 705 C C . THR A 1 93 ? 13.805 -15.219 -2.021 1 79.75 93 THR A C 1
ATOM 707 O O . THR A 1 93 ? 13.055 -15.938 -1.355 1 79.75 93 THR A O 1
ATOM 710 N N . LEU A 1 94 ? 13.438 -14.234 -2.736 1 80.44 94 LEU A N 1
ATOM 711 C CA . LEU A 1 94 ? 12.039 -13.836 -2.766 1 80.44 94 LEU A CA 1
ATOM 712 C C . LEU A 1 94 ? 11.172 -14.953 -3.344 1 80.44 94 LEU A C 1
ATOM 714 O O . LEU A 1 94 ? 10.125 -15.289 -2.775 1 80.44 94 LEU A O 1
ATOM 718 N N . LEU A 1 95 ? 11.633 -15.508 -4.445 1 79.88 95 LEU A N 1
ATOM 719 C CA . LEU A 1 95 ? 10.875 -16.562 -5.105 1 79.88 95 LEU A CA 1
ATOM 720 C C . LEU A 1 95 ? 10.82 -17.812 -4.242 1 79.88 95 LEU A C 1
ATOM 722 O O . LEU A 1 95 ? 9.789 -18.484 -4.176 1 79.88 95 LEU A O 1
ATOM 726 N N . LYS A 1 96 ? 11.883 -18.047 -3.615 1 79.94 96 LYS A N 1
ATOM 727 C CA . LYS A 1 96 ? 11.93 -19.188 -2.709 1 79.94 96 LYS A CA 1
ATOM 728 C C . LYS A 1 96 ? 10.945 -19.031 -1.559 1 79.94 96 LYS A C 1
ATOM 730 O O . LYS A 1 96 ? 10.211 -19.969 -1.223 1 79.94 96 LYS A O 1
ATOM 735 N N . ASP A 1 97 ? 10.945 -17.906 -0.961 1 82.75 97 ASP A N 1
ATOM 736 C CA . ASP A 1 97 ? 10.039 -17.609 0.142 1 82.75 97 ASP A CA 1
ATOM 737 C C . ASP A 1 97 ? 8.586 -17.703 -0.306 1 82.75 97 ASP A C 1
ATOM 739 O O . ASP A 1 97 ? 7.742 -18.25 0.417 1 82.75 97 ASP A O 1
ATOM 743 N N . LEU A 1 98 ? 8.297 -17.188 -1.476 1 84.69 98 LEU A N 1
ATOM 744 C CA . LEU A 1 98 ? 6.938 -17.219 -2.006 1 84.69 98 LEU A CA 1
ATOM 745 C C . LEU A 1 98 ? 6.5 -18.656 -2.287 1 84.69 98 LEU A C 1
ATOM 747 O O . LEU A 1 98 ? 5.355 -19.016 -2.008 1 84.69 98 LEU A O 1
ATOM 751 N N . ASN A 1 99 ? 7.422 -19.438 -2.807 1 80.69 99 ASN A N 1
ATOM 752 C CA . ASN A 1 99 ? 7.121 -20.844 -3.061 1 80.69 99 ASN A CA 1
ATOM 753 C C . ASN A 1 99 ? 6.789 -21.594 -1.771 1 80.69 99 ASN A C 1
ATOM 755 O O . ASN A 1 99 ? 5.84 -22.375 -1.73 1 80.69 99 ASN A O 1
ATOM 759 N N . SER A 1 100 ? 7.578 -21.344 -0.834 1 82.75 100 SER A N 1
ATOM 760 C CA . SER A 1 100 ? 7.328 -21.984 0.458 1 82.75 100 SER A CA 1
ATOM 761 C C . SER A 1 100 ? 5.977 -21.562 1.025 1 82.75 100 SER A C 1
ATOM 763 O O . SER A 1 100 ? 5.23 -22.391 1.55 1 82.75 100 SER A O 1
ATOM 765 N N . TYR A 1 101 ? 5.645 -20.312 0.918 1 86.12 101 TYR A N 1
ATOM 766 C CA . TYR A 1 101 ? 4.391 -19.766 1.422 1 86.12 101 TYR A CA 1
ATOM 767 C C . TYR A 1 101 ? 3.199 -20.375 0.692 1 86.12 101 TYR A C 1
ATOM 769 O O . TYR A 1 101 ? 2.166 -20.656 1.303 1 86.12 101 TYR A O 1
ATOM 777 N N . LEU A 1 102 ? 3.355 -20.672 -0.583 1 84.44 102 LEU A N 1
ATOM 778 C CA . LEU A 1 102 ? 2.238 -21.078 -1.424 1 84.44 102 LEU A CA 1
ATOM 779 C C . LEU A 1 102 ? 2.109 -22.609 -1.447 1 84.44 102 LEU A C 1
ATOM 781 O O . LEU A 1 102 ? 1.222 -23.141 -2.107 1 84.44 102 LEU A O 1
ATOM 785 N N . GLU A 1 103 ? 2.922 -23.297 -0.782 1 81.81 103 GLU A N 1
ATOM 786 C CA . GLU A 1 103 ? 2.947 -24.75 -0.792 1 81.81 103 GLU A CA 1
ATOM 787 C C . GLU A 1 103 ? 1.59 -25.328 -0.407 1 81.81 103 GLU A C 1
ATOM 789 O O . GLU A 1 103 ? 1.143 -26.328 -0.991 1 81.81 103 GLU A O 1
ATOM 794 N N . ASP A 1 104 ? 0.88 -24.734 0.525 1 83.25 104 ASP A N 1
ATOM 795 C CA . ASP A 1 104 ? -0.383 -25.281 1.007 1 83.25 104 ASP A CA 1
ATOM 796 C C . ASP A 1 104 ? -1.542 -24.328 0.714 1 83.25 104 ASP A C 1
ATOM 798 O O . ASP A 1 104 ? -2.574 -24.375 1.389 1 83.25 104 ASP A O 1
ATOM 802 N N . LYS A 1 105 ? -1.239 -23.5 -0.134 1 83.5 105 LYS A N 1
ATOM 803 C CA . LYS A 1 105 ? -2.248 -22.516 -0.505 1 83.5 105 LYS A CA 1
ATOM 804 C C . LYS A 1 105 ? -2.469 -22.484 -2.016 1 83.5 105 LYS A C 1
ATOM 806 O O . LYS A 1 105 ? -1.539 -22.734 -2.787 1 83.5 105 LYS A O 1
ATOM 811 N N . VAL A 1 106 ? -3.721 -22.25 -2.34 1 83.81 106 VAL A N 1
ATOM 812 C CA . VAL A 1 106 ? -4.035 -22.141 -3.762 1 83.81 106 VAL A CA 1
ATOM 813 C C . VAL A 1 106 ? -3.713 -20.734 -4.262 1 83.81 106 VAL A C 1
ATOM 815 O O . VAL A 1 106 ? -3.143 -20.562 -5.344 1 83.81 106 VAL A O 1
ATOM 818 N N . TYR A 1 107 ? -4.047 -19.734 -3.453 1 88.38 107 TYR A N 1
ATOM 819 C CA . TYR A 1 107 ? -3.785 -18.328 -3.746 1 88.38 107 TYR A CA 1
ATOM 820 C C . TYR A 1 107 ? -3.104 -17.656 -2.568 1 88.38 107 TYR A C 1
ATOM 822 O O . TYR A 1 107 ? -2.955 -18.25 -1.498 1 88.38 107 TYR A O 1
ATOM 830 N N . LEU A 1 108 ? -2.688 -16.484 -2.734 1 90 108 LEU A N 1
ATOM 831 C CA . LEU A 1 108 ? -1.966 -15.75 -1.7 1 90 108 LEU A CA 1
ATOM 832 C C . LEU A 1 108 ? -2.832 -15.57 -0.457 1 90 108 LEU A C 1
ATOM 834 O O . LEU A 1 108 ? -2.318 -15.555 0.664 1 90 108 LEU A O 1
ATOM 838 N N . THR A 1 109 ? -4.109 -15.406 -0.709 1 91.12 109 THR A N 1
ATOM 839 C CA . THR A 1 109 ? -4.996 -15.18 0.426 1 91.12 109 THR A CA 1
ATOM 840 C C . THR A 1 109 ? -5.625 -16.484 0.892 1 91.12 109 THR A C 1
ATOM 842 O O . THR A 1 109 ? -6.516 -16.484 1.743 1 91.12 109 THR A O 1
ATOM 845 N N . GLY A 1 110 ? -5.25 -17.562 0.4 1 87.25 110 GLY A N 1
ATOM 846 C CA . GLY A 1 110 ? -5.793 -18.859 0.751 1 87.25 110 GLY A CA 1
ATOM 847 C C . GLY A 1 110 ? -6.535 -19.516 -0.392 1 87.25 110 GLY A C 1
ATOM 848 O O . GLY A 1 110 ? -5.922 -20.156 -1.257 1 87.25 110 GLY A O 1
ATOM 849 N N . TYR A 1 111 ? -7.836 -19.344 -0.416 1 86 111 TYR A N 1
ATOM 850 C CA . TYR A 1 111 ? -8.609 -20.094 -1.396 1 86 111 TYR A CA 1
ATOM 851 C C . TYR A 1 111 ? -9.242 -19.172 -2.426 1 86 111 TYR A C 1
ATOM 853 O O . TYR A 1 111 ? -9.719 -19.625 -3.469 1 86 111 TYR A O 1
ATOM 861 N N . ASN A 1 112 ? -9.203 -17.953 -2.127 1 89.56 112 ASN A N 1
ATOM 862 C CA . ASN A 1 112 ? -9.836 -17.031 -3.057 1 89.56 112 ASN A CA 1
ATOM 863 C C . ASN A 1 112 ? -8.797 -16.281 -3.887 1 89.56 112 ASN A C 1
ATOM 865 O O . ASN A 1 112 ? -7.75 -15.883 -3.369 1 89.56 112 ASN A O 1
ATOM 869 N N . PHE A 1 113 ? -9.07 -16.156 -5.18 1 89.44 113 PHE A N 1
ATOM 870 C CA . PHE A 1 113 ? -8.281 -15.328 -6.078 1 89.44 113 PHE A CA 1
ATOM 871 C C . PHE A 1 113 ? -8.547 -13.852 -5.828 1 89.44 113 PHE A C 1
ATOM 873 O O . PHE A 1 113 ? -9.695 -13.43 -5.73 1 89.44 113 PHE A O 1
ATOM 880 N N . THR A 1 114 ? -7.488 -13.062 -5.652 1 94.62 114 THR A N 1
ATOM 881 C CA . THR A 1 114 ? -7.668 -11.648 -5.344 1 94.62 114 THR A CA 1
ATOM 882 C C . THR A 1 114 ? -6.723 -10.789 -6.184 1 94.62 114 THR A C 1
ATOM 884 O O . THR A 1 114 ? -5.949 -11.312 -6.984 1 94.62 114 THR A O 1
ATOM 887 N N . LEU A 1 115 ? -6.789 -9.492 -6.031 1 95.94 115 LEU A N 1
ATOM 888 C CA . LEU A 1 115 ? -5.926 -8.523 -6.695 1 95.94 115 LEU A CA 1
ATOM 889 C C . LEU A 1 115 ? -4.461 -8.766 -6.348 1 95.94 115 LEU A C 1
ATOM 891 O O . LEU A 1 115 ? -3.574 -8.516 -7.164 1 95.94 115 LEU A O 1
ATOM 895 N N . ALA A 1 116 ? -4.219 -9.266 -5.094 1 95.69 116 ALA A N 1
ATOM 896 C CA . ALA A 1 116 ? -2.857 -9.586 -4.668 1 95.69 116 ALA A CA 1
ATOM 897 C C . ALA A 1 116 ? -2.199 -10.57 -5.629 1 95.69 116 ALA A C 1
ATOM 899 O O . ALA A 1 116 ? -1.044 -10.391 -6.02 1 95.69 116 ALA A O 1
ATOM 900 N N . ASP A 1 117 ? -2.945 -11.57 -6.055 1 90.75 117 ASP A N 1
ATOM 901 C CA . ASP A 1 117 ? -2.416 -12.57 -6.973 1 90.75 117 ASP A CA 1
ATOM 902 C C . ASP A 1 117 ? -2.072 -11.945 -8.328 1 90.75 117 ASP A C 1
ATOM 904 O O . ASP A 1 117 ? -1.01 -12.219 -8.891 1 90.75 117 ASP A O 1
ATOM 908 N N . ILE A 1 118 ? -2.908 -11.18 -8.789 1 91.06 118 ILE A N 1
ATOM 909 C CA . ILE A 1 118 ? -2.758 -10.578 -10.109 1 91.06 118 ILE A CA 1
ATOM 910 C C . ILE A 1 118 ? -1.529 -9.672 -10.125 1 91.06 118 ILE A C 1
ATOM 912 O O . ILE A 1 118 ? -0.662 -9.805 -10.992 1 91.06 118 ILE A O 1
ATOM 916 N N . LEU A 1 119 ? -1.391 -8.758 -9.172 1 92.62 119 LEU A N 1
ATOM 917 C CA . LEU A 1 119 ? -0.318 -7.773 -9.188 1 92.62 119 LEU A CA 1
ATOM 918 C C . LEU A 1 119 ? 1.028 -8.43 -8.898 1 92.62 119 LEU A C 1
ATOM 920 O O . LEU A 1 119 ? 2.057 -8 -9.43 1 92.62 119 LEU A O 1
ATOM 924 N N . LEU A 1 120 ? 0.979 -9.391 -7.945 1 90.75 120 LEU A N 1
ATOM 925 C CA . LEU A 1 120 ? 2.23 -10.094 -7.695 1 90.75 120 LEU A CA 1
ATOM 926 C C . LEU A 1 120 ? 2.711 -10.812 -8.953 1 90.75 120 LEU A C 1
ATOM 928 O O . LEU A 1 120 ? 3.904 -10.797 -9.266 1 90.75 120 LEU A O 1
ATOM 932 N N . TYR A 1 121 ? 1.776 -11.43 -9.664 1 85.38 121 TYR A N 1
ATOM 933 C CA . TYR A 1 121 ? 2.113 -12.109 -10.906 1 85.38 121 TYR A CA 1
ATOM 934 C C . TYR A 1 121 ? 2.746 -11.148 -11.906 1 85.38 121 TYR A C 1
ATOM 936 O O . TYR A 1 121 ? 3.803 -11.445 -12.477 1 85.38 121 TYR A O 1
ATOM 944 N N . TYR A 1 122 ? 2.105 -10 -12.102 1 84.94 122 TYR A N 1
ATOM 945 C CA . TYR A 1 122 ? 2.631 -9.023 -13.047 1 84.94 122 TYR A CA 1
ATOM 946 C C . TYR A 1 122 ? 4.027 -8.562 -12.633 1 84.94 122 TYR A C 1
ATOM 948 O O . TYR A 1 122 ? 4.895 -8.359 -13.484 1 84.94 122 TYR A O 1
ATOM 956 N N . GLY A 1 123 ? 4.234 -8.367 -11.328 1 85.06 123 GLY A N 1
ATOM 957 C CA . GLY A 1 123 ? 5.516 -7.902 -10.82 1 85.06 123 GLY A CA 1
ATOM 958 C C . GLY A 1 123 ? 6.621 -8.93 -10.984 1 85.06 123 GLY A C 1
ATOM 959 O 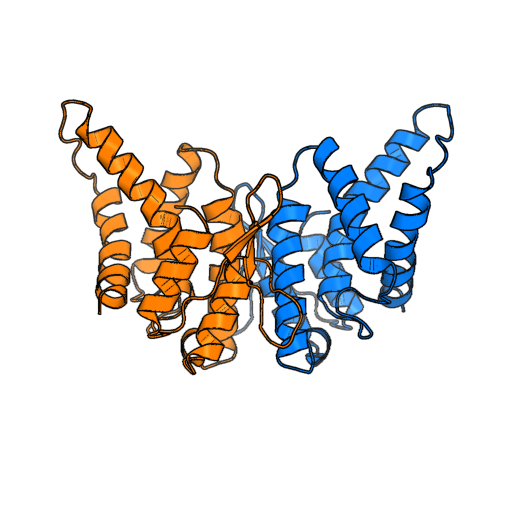O . GLY A 1 123 ? 7.766 -8.578 -11.273 1 85.06 123 GLY A O 1
ATOM 960 N N . LEU A 1 124 ? 6.301 -10.164 -10.805 1 82 124 LEU A N 1
ATOM 961 C CA . LEU A 1 124 ? 7.305 -11.227 -10.828 1 82 124 LEU A CA 1
ATOM 962 C C . LEU A 1 124 ? 7.59 -11.664 -12.258 1 82 124 LEU A C 1
ATOM 964 O O . LEU A 1 124 ? 8.648 -12.234 -12.539 1 82 124 LEU A O 1
ATOM 968 N N . HIS A 1 125 ? 6.621 -11.516 -13.117 1 73.62 125 HIS A N 1
ATOM 969 C CA . HIS A 1 125 ? 6.73 -11.953 -14.508 1 73.62 125 HIS A CA 1
ATOM 970 C C . HIS A 1 125 ? 7.965 -11.359 -15.172 1 73.62 125 HIS A C 1
ATOM 972 O O . HIS A 1 125 ? 8.633 -12.023 -15.969 1 73.62 125 HIS A O 1
ATOM 978 N N . ARG A 1 126 ? 8.32 -10.148 -14.852 1 69.69 126 ARG A N 1
ATOM 979 C CA . ARG A 1 126 ? 9.469 -9.484 -15.461 1 69.69 126 ARG A CA 1
ATOM 980 C C . ARG A 1 126 ? 10.766 -10.172 -15.062 1 69.69 126 ARG A C 1
ATOM 982 O O . ARG A 1 126 ? 11.742 -10.156 -15.82 1 69.69 126 ARG A O 1
ATOM 989 N N . PHE A 1 127 ? 10.812 -10.75 -13.922 1 67.44 127 PHE A N 1
ATOM 990 C CA . PHE A 1 127 ? 12.008 -11.438 -13.453 1 67.44 127 PHE A CA 1
ATOM 991 C C . PHE A 1 127 ? 12.078 -12.852 -14.023 1 67.44 127 PHE A C 1
ATOM 993 O O . PHE A 1 127 ? 13.164 -13.383 -14.258 1 67.44 127 PHE A O 1
ATOM 1000 N N . ILE A 1 128 ? 10.961 -13.391 -14.219 1 62.22 128 ILE A N 1
ATOM 1001 C CA . ILE A 1 128 ? 10.891 -14.758 -14.719 1 62.22 128 ILE A CA 1
ATOM 1002 C C . ILE A 1 128 ? 11.289 -14.797 -16.188 1 62.22 128 ILE A C 1
ATOM 1004 O O . ILE A 1 128 ? 12.07 -15.656 -16.609 1 62.22 128 ILE A O 1
ATOM 1008 N N . ILE A 1 129 ? 10.852 -13.828 -16.938 1 58.88 129 ILE A N 1
ATOM 1009 C CA . ILE A 1 129 ? 11.148 -13.789 -18.375 1 58.88 129 ILE A CA 1
ATOM 1010 C C . ILE A 1 129 ? 12.625 -13.453 -18.578 1 58.88 129 ILE A C 1
ATOM 1012 O O . ILE A 1 129 ? 13.281 -14.023 -19.453 1 58.88 129 ILE A O 1
ATOM 1016 N N . ARG A 1 130 ? 13.109 -12.547 -17.734 1 59 130 ARG A N 1
ATOM 1017 C CA . ARG A 1 130 ? 14.516 -12.18 -17.859 1 59 130 ARG A CA 1
ATOM 1018 C C . ARG A 1 130 ? 15.422 -13.383 -17.594 1 59 130 ARG A C 1
ATOM 1020 O O . ARG A 1 130 ? 16.422 -13.586 -18.281 1 59 130 ARG A O 1
ATOM 1027 N N . LYS A 1 131 ? 15.086 -14.109 -16.672 1 58.38 131 LYS A N 1
ATOM 1028 C CA . LYS A 1 131 ? 15.875 -15.297 -16.344 1 58.38 131 LYS A CA 1
ATOM 1029 C C . LYS A 1 131 ? 15.805 -16.328 -17.469 1 58.38 131 LYS A C 1
ATOM 1031 O O . LYS A 1 131 ? 16.812 -16.938 -17.812 1 58.38 131 LYS A O 1
ATOM 1036 N N . LEU A 1 132 ? 14.602 -16.484 -18 1 53.81 132 LEU A N 1
ATOM 1037 C CA . LEU A 1 132 ? 14.422 -17.438 -19.094 1 53.81 132 LEU A CA 1
ATOM 1038 C C . LEU A 1 132 ? 15.188 -17 -20.328 1 53.81 132 LEU A C 1
ATOM 1040 O O . LEU A 1 132 ? 15.766 -17.828 -21.047 1 53.81 132 LEU A O 1
ATOM 1044 N N . ARG A 1 133 ? 15.242 -15.688 -20.531 1 54.38 133 ARG A N 1
ATOM 1045 C CA . ARG A 1 133 ? 15.969 -15.164 -21.688 1 54.38 133 ARG A CA 1
ATOM 1046 C C . ARG A 1 133 ? 17.469 -15.297 -21.5 1 54.38 133 ARG A C 1
ATOM 1048 O O . ARG A 1 133 ? 18.203 -15.578 -22.453 1 54.38 133 ARG A O 1
ATOM 1055 N N . HIS A 1 134 ? 17.859 -14.953 -20.344 1 53.44 134 HIS A N 1
ATOM 1056 C CA . HIS A 1 134 ? 19.281 -15.094 -20.062 1 53.44 134 HIS A CA 1
ATOM 1057 C C . HIS A 1 134 ? 19.703 -16.547 -20.109 1 53.44 134 HIS A C 1
ATOM 1059 O O . HIS A 1 134 ? 20.859 -16.859 -20.469 1 53.44 134 HIS A O 1
ATOM 1065 N N . THR A 1 135 ? 18.828 -17.375 -19.672 1 50.5 135 THR A N 1
ATOM 1066 C CA . THR A 1 135 ? 19.141 -18.797 -19.75 1 50.5 135 THR A CA 1
ATOM 1067 C C . THR A 1 135 ? 19.141 -19.281 -21.188 1 50.5 135 THR A C 1
ATOM 1069 O O . THR A 1 135 ? 19.891 -20.188 -21.547 1 50.5 135 THR A O 1
ATOM 1072 N N . GLU A 1 136 ? 18.219 -18.688 -22.062 1 48.22 136 GLU A N 1
ATOM 1073 C CA . GLU A 1 136 ? 18.172 -19.125 -23.453 1 48.22 136 GLU A CA 1
ATOM 1074 C C . GLU A 1 136 ? 19.391 -18.609 -24.234 1 48.22 136 GLU A C 1
ATOM 1076 O O . GLU A 1 136 ? 19.828 -19.25 -25.188 1 48.22 136 GLU A O 1
ATOM 1081 N N . VAL A 1 137 ? 19.875 -17.438 -24.109 1 47.88 137 VAL A N 1
ATOM 1082 C CA . VAL A 1 137 ? 20.984 -17 -24.938 1 47.88 137 VAL A CA 1
ATOM 1083 C C . VAL A 1 137 ? 22.25 -17.75 -24.547 1 47.88 137 VAL A C 1
ATOM 1085 O O . VAL A 1 137 ? 23.219 -17.797 -25.312 1 47.88 137 VAL A O 1
ATOM 1088 N N . GLY A 1 138 ? 22.625 -18 -23.344 1 43.5 138 GLY A N 1
ATOM 1089 C CA . GLY A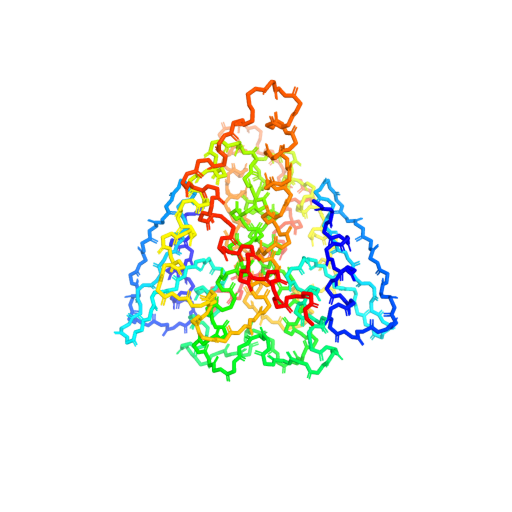 1 138 ? 23.703 -18.953 -23.156 1 43.5 138 GLY A CA 1
ATOM 1090 C C . GLY A 1 138 ? 23.297 -20.391 -23.406 1 43.5 138 GLY A C 1
ATOM 1091 O O . GLY A 1 138 ? 22.094 -20.703 -23.453 1 43.5 138 GLY A O 1
ATOM 1092 N N . ASN A 1 139 ? 24.328 -21.359 -24.016 1 38.41 139 ASN A N 1
ATOM 1093 C CA . ASN A 1 139 ? 24.156 -22.75 -24.469 1 38.41 139 ASN A CA 1
ATOM 1094 C C . ASN A 1 139 ? 23.188 -23.516 -23.562 1 38.41 139 ASN A C 1
ATOM 1096 O O . ASN A 1 139 ? 22.578 -24.484 -24 1 38.41 139 ASN A O 1
ATOM 1100 N N . GLU A 1 140 ? 23.75 -23.859 -22.328 1 35.62 140 GLU A N 1
ATOM 1101 C CA . GLU A 1 140 ? 23.125 -24.938 -21.562 1 35.62 140 GLU A CA 1
ATOM 1102 C C . GLU A 1 140 ? 21.703 -24.578 -21.172 1 35.62 140 GLU A C 1
ATOM 1104 O O . GLU A 1 140 ? 21.438 -23.469 -20.703 1 35.62 140 GLU A O 1
ATOM 1109 N N . PRO A 1 141 ? 20.672 -25.156 -21.906 1 36.28 141 PRO A N 1
ATOM 1110 C CA . PRO A 1 141 ? 19.281 -25.125 -21.453 1 36.28 141 PRO A CA 1
ATOM 1111 C C . PRO A 1 141 ? 19.172 -25.047 -19.938 1 36.28 141 PRO A C 1
ATOM 1113 O O . PRO A 1 141 ? 19.391 -26.047 -19.234 1 36.28 141 PRO A O 1
ATOM 1116 N N . ASN A 1 142 ? 20 -24.312 -19.297 1 35.88 142 ASN A N 1
ATOM 1117 C CA . ASN A 1 142 ? 20 -24.469 -17.859 1 35.88 142 ASN A CA 1
ATOM 1118 C C . ASN A 1 142 ? 18.609 -24.781 -17.328 1 35.88 142 ASN A C 1
ATOM 1120 O O . ASN A 1 142 ? 17.641 -24.141 -17.688 1 35.88 142 ASN A O 1
ATOM 1124 N N . ILE A 1 143 ? 18.312 -26.078 -17.016 1 34.62 143 ILE A N 1
ATOM 1125 C CA . ILE A 1 143 ? 17.234 -26.797 -16.328 1 34.62 143 ILE A CA 1
ATOM 1126 C C . ILE A 1 143 ? 16.484 -25.844 -15.406 1 34.62 143 ILE A C 1
ATOM 1128 O O . ILE A 1 143 ? 17.094 -25.203 -14.539 1 34.62 143 ILE A O 1
ATOM 1132 N N . ILE A 1 144 ? 15.539 -25.203 -15.93 1 40.88 144 ILE A N 1
ATOM 1133 C CA . ILE A 1 144 ? 14.594 -24.625 -14.977 1 40.88 144 ILE A CA 1
ATOM 1134 C C . ILE A 1 144 ? 14.633 -25.406 -13.672 1 40.88 144 ILE A C 1
ATOM 1136 O O . ILE A 1 144 ? 14.281 -26.594 -13.633 1 40.88 144 ILE A O 1
ATOM 1140 N N . GLN A 1 145 ? 15.734 -25.438 -12.977 1 39.53 145 GLN A N 1
ATOM 1141 C CA . GLN A 1 145 ? 15.883 -26.188 -11.727 1 39.53 145 GLN A CA 1
ATOM 1142 C C . GLN A 1 145 ? 14.602 -26.125 -10.898 1 39.53 145 GLN A C 1
ATOM 1144 O O . GLN A 1 145 ? 13.742 -25.266 -11.133 1 39.53 145 GLN A O 1
ATOM 1149 N N . GLY A 1 146 ? 14.461 -27.047 -9.938 1 41.81 146 GLY A N 1
ATOM 1150 C CA . GLY A 1 146 ? 13.375 -27.297 -9 1 41.81 146 GLY A CA 1
ATOM 1151 C C . GLY A 1 146 ? 12.672 -26.031 -8.555 1 41.81 146 GLY A C 1
ATOM 1152 O O . GLY A 1 146 ? 11.461 -26.031 -8.344 1 41.81 146 GLY A O 1
ATOM 1153 N N . THR A 1 147 ? 13.391 -24.969 -8.336 1 44.28 147 THR A N 1
ATOM 1154 C CA . THR A 1 147 ? 12.836 -23.688 -7.902 1 44.28 147 THR A CA 1
ATOM 1155 C C . THR A 1 147 ? 12.047 -23.031 -9.031 1 44.28 147 THR A C 1
ATOM 1157 O O . THR A 1 147 ? 11.039 -22.375 -8.781 1 44.28 147 THR A O 1
ATOM 1160 N N . GLU A 1 148 ? 12.445 -23.188 -10.219 1 46.91 148 GLU A N 1
ATOM 1161 C CA . GLU A 1 148 ? 11.766 -22.609 -11.375 1 46.91 148 GLU A CA 1
ATOM 1162 C C . GLU A 1 148 ? 10.422 -23.297 -11.633 1 46.91 148 GLU A C 1
ATOM 1164 O O . GLU A 1 148 ? 9.461 -22.641 -12.039 1 46.91 148 GLU A O 1
ATOM 1169 N N . VAL A 1 149 ? 10.469 -24.531 -11.625 1 44.75 149 VAL A N 1
ATOM 1170 C CA . VAL A 1 149 ? 9.234 -25.297 -11.758 1 44.75 149 VAL A CA 1
ATOM 1171 C C . VAL A 1 149 ? 8.211 -24.828 -10.727 1 44.75 149 VAL A C 1
ATOM 1173 O O . VAL A 1 149 ? 7.02 -24.75 -11.023 1 44.75 149 VAL A O 1
ATOM 1176 N N . LYS A 1 150 ? 8.711 -24.672 -9.469 1 46.56 150 LYS A N 1
ATOM 1177 C CA . LYS A 1 150 ? 7.898 -24.188 -8.352 1 46.56 150 LYS A CA 1
ATOM 1178 C C . LYS A 1 150 ? 7.484 -22.734 -8.562 1 46.56 150 LYS A C 1
ATOM 1180 O O . LYS A 1 150 ? 6.383 -22.344 -8.172 1 46.56 150 LYS A O 1
ATOM 1185 N N . GLU A 1 151 ? 8.336 -21.953 -9.125 1 50.41 151 GLU A N 1
ATOM 1186 C CA . GLU A 1 151 ? 8.008 -20.609 -9.57 1 50.41 151 GLU A CA 1
ATOM 1187 C C . GLU A 1 151 ? 6.859 -20.625 -10.578 1 50.41 151 GLU A C 1
ATOM 1189 O O . GLU A 1 151 ? 6.004 -19.734 -10.57 1 50.41 151 GLU A O 1
ATOM 1194 N N . LEU A 1 152 ? 6.793 -21.672 -11.367 1 48.28 152 LEU A N 1
ATOM 1195 C CA . LEU A 1 152 ? 5.762 -21.922 -12.367 1 48.28 152 LEU A CA 1
ATOM 1196 C C . LEU A 1 152 ? 4.426 -22.234 -11.695 1 48.28 152 LEU A C 1
ATOM 1198 O O . LEU A 1 152 ? 3.367 -21.922 -12.242 1 48.28 152 LEU A O 1
ATOM 1202 N N . ARG A 1 153 ? 4.633 -22.781 -10.547 1 49.94 153 ARG A N 1
ATOM 1203 C CA . ARG A 1 153 ? 3.355 -23.047 -9.891 1 49.94 153 ARG A CA 1
ATOM 1204 C C . ARG A 1 153 ? 2.609 -21.75 -9.602 1 49.94 153 ARG A C 1
ATOM 1206 O O . ARG A 1 153 ? 1.393 -21.672 -9.781 1 49.94 153 ARG A O 1
ATOM 1213 N N . PHE A 1 154 ? 3.396 -20.891 -9.086 1 52.28 154 PHE A N 1
ATOM 1214 C CA . PHE A 1 154 ? 2.725 -19.609 -8.938 1 52.28 154 PHE A CA 1
ATOM 1215 C C . PHE A 1 154 ? 2.145 -19.141 -10.266 1 52.28 154 PHE A C 1
ATOM 1217 O O . PHE A 1 154 ? 1.008 -18.656 -10.32 1 52.28 154 PHE A O 1
ATOM 1224 N N . LYS A 1 155 ? 3.02 -19.234 -11.289 1 53.78 155 LYS A N 1
ATOM 1225 C CA . LYS A 1 155 ? 2.58 -18.797 -12.617 1 53.78 155 LYS A CA 1
ATOM 1226 C C . LYS A 1 155 ? 1.355 -19.594 -13.07 1 53.78 155 LYS A C 1
ATOM 1228 O O . LYS A 1 155 ? 0.407 -19.016 -13.609 1 53.78 155 LYS A O 1
ATOM 1233 N N . HIS A 1 156 ? 1.518 -20.812 -12.93 1 50.34 156 HIS A N 1
ATOM 1234 C CA . HIS A 1 156 ? 0.426 -21.641 -13.422 1 50.34 156 HIS A CA 1
ATOM 1235 C C . HIS A 1 156 ? -0.867 -21.359 -12.664 1 50.34 156 HIS A C 1
ATOM 1237 O O . HIS A 1 156 ? -1.943 -21.297 -13.258 1 50.34 156 HIS A O 1
ATOM 1243 N N . LYS A 1 157 ? -0.598 -21.141 -11.484 1 51.78 157 LYS A N 1
ATOM 1244 C CA . LYS A 1 157 ? -1.821 -20.891 -10.727 1 51.78 157 LYS A CA 1
ATOM 1245 C C . LYS A 1 157 ? -2.41 -19.531 -11.055 1 51.78 157 LYS A C 1
ATOM 1247 O O . LYS A 1 157 ? -3.623 -19.391 -11.234 1 51.78 157 LYS A O 1
ATOM 1252 N N . CYS A 1 158 ? -1.562 -18.609 -10.992 1 51.81 158 CYS A N 1
ATOM 1253 C CA . CYS A 1 158 ? -2.059 -17.266 -11.242 1 51.81 158 CYS A CA 1
ATOM 1254 C C . CYS A 1 158 ? -2.402 -17.078 -12.719 1 51.81 158 CYS A C 1
ATOM 1256 O O . CYS A 1 158 ? -3.391 -16.422 -13.055 1 51.81 158 CYS A O 1
ATOM 1258 N N . LEU A 1 159 ? -1.536 -17.516 -13.633 1 49.06 159 LEU A N 1
ATOM 1259 C CA . LEU A 1 159 ? -1.773 -17.359 -15.062 1 49.06 159 LEU A CA 1
ATOM 1260 C C . LEU A 1 159 ? -3.035 -18.094 -15.492 1 49.06 159 LEU A C 1
ATOM 1262 O O . LEU A 1 159 ? -3.775 -17.625 -16.359 1 49.06 159 LEU A O 1
ATOM 1266 N N . ALA A 1 160 ? -3.121 -19.234 -14.984 1 46.19 160 ALA A N 1
ATOM 1267 C CA . ALA A 1 160 ? -4.316 -19.938 -15.453 1 46.19 160 ALA A CA 1
ATOM 1268 C C . ALA A 1 160 ? -5.57 -19.109 -15.195 1 46.19 160 ALA A C 1
ATOM 1270 O O . ALA A 1 160 ? -6.527 -19.156 -15.977 1 46.19 160 ALA A O 1
ATOM 1271 N N . GLN A 1 161 ? -5.547 -18.391 -14.172 1 46.25 161 GLN A N 1
ATOM 1272 C CA . GLN A 1 161 ? -6.777 -17.688 -13.859 1 46.25 161 GLN A CA 1
ATOM 1273 C C . GLN A 1 161 ? -6.816 -16.328 -14.555 1 46.25 161 GLN A C 1
ATOM 1275 O O . GLN A 1 161 ? -7.891 -15.805 -14.867 1 46.25 161 GLN A O 1
ATOM 1280 N N . THR A 1 162 ? -5.75 -15.688 -14.547 1 46.31 162 THR A N 1
ATOM 1281 C CA . THR A 1 162 ? -5.789 -14.391 -15.211 1 46.31 162 THR A CA 1
ATOM 1282 C C . THR A 1 162 ? -6.125 -14.547 -16.688 1 46.31 162 THR A C 1
ATOM 1284 O O . THR A 1 162 ? -6.652 -13.625 -17.312 1 46.31 162 THR A O 1
ATOM 1287 N N . TYR A 1 163 ? -5.652 -15.516 -17.422 1 41.72 163 TYR A N 1
ATOM 1288 C CA . TYR A 1 163 ? -6.047 -15.734 -18.797 1 41.72 163 TYR A CA 1
ATOM 1289 C C . TYR A 1 163 ? -7.461 -16.297 -18.891 1 41.72 163 TYR A C 1
ATOM 1291 O O . TYR A 1 163 ? -7.969 -16.562 -19.984 1 41.72 163 TYR A O 1
ATOM 1299 N N . LEU A 1 164 ? -8.023 -16.547 -17.734 1 36.75 164 LEU A N 1
ATOM 1300 C CA . LEU A 1 164 ? -9.406 -16.953 -17.953 1 36.75 164 LEU A CA 1
ATOM 1301 C C . LEU A 1 164 ? -10.352 -15.758 -17.922 1 36.75 164 LEU A C 1
ATOM 1303 O O . LEU A 1 164 ? -10.188 -14.859 -17.078 1 36.75 164 LEU A O 1
ATOM 1307 N N . MET B 1 1 ? 13.555 6.332 11.875 1 50.97 1 MET B N 1
ATOM 1308 C CA . MET B 1 1 ? 13 5.449 12.891 1 50.97 1 MET B CA 1
ATOM 1309 C C . MET B 1 1 ? 12.609 4.102 12.289 1 50.97 1 MET B C 1
ATOM 1311 O O . MET B 1 1 ? 12.195 4.035 11.133 1 50.97 1 MET B O 1
ATOM 1315 N N . ALA B 1 2 ? 12.773 2.984 13.125 1 77.38 2 ALA B N 1
ATOM 1316 C CA . ALA B 1 2 ? 12.43 1.628 12.703 1 77.38 2 ALA B CA 1
ATOM 1317 C C . ALA B 1 2 ? 10.914 1.457 12.602 1 77.38 2 ALA B C 1
ATOM 1319 O O . ALA B 1 2 ? 10.164 2.059 13.367 1 77.38 2 ALA B O 1
ATOM 1320 N N . ALA B 1 3 ? 10.445 0.898 11.656 1 89.25 3 ALA B N 1
ATOM 1321 C CA . ALA B 1 3 ? 9.023 0.656 11.398 1 89.25 3 ALA B CA 1
ATOM 1322 C C . ALA B 1 3 ? 8.305 0.209 12.664 1 89.25 3 ALA B C 1
ATOM 1324 O O . ALA B 1 3 ? 7.184 0.641 12.938 1 89.25 3 ALA B O 1
ATOM 1325 N N . ALA B 1 4 ? 8.961 -0.554 13.516 1 89 4 ALA B N 1
ATOM 1326 C CA . ALA B 1 4 ? 8.367 -1.041 14.758 1 89 4 ALA B CA 1
ATOM 1327 C C . ALA B 1 4 ? 8.148 0.1 15.75 1 89 4 ALA B C 1
ATOM 1329 O O . ALA B 1 4 ? 7.137 0.138 16.453 1 89 4 ALA B O 1
ATOM 1330 N N . ALA B 1 5 ? 9.102 1.008 15.875 1 87.31 5 ALA B N 1
ATOM 1331 C CA . ALA B 1 5 ? 8.984 2.158 16.766 1 87.31 5 ALA B CA 1
ATOM 1332 C C . ALA B 1 5 ? 7.836 3.068 16.328 1 87.31 5 ALA B C 1
ATOM 1334 O O . ALA B 1 5 ? 7.082 3.572 17.172 1 87.31 5 ALA B O 1
ATOM 1335 N N . GLU B 1 6 ? 7.734 3.283 15.055 1 89.94 6 GLU B N 1
ATOM 1336 C CA . GLU B 1 6 ? 6.645 4.09 14.516 1 89.94 6 GLU B CA 1
ATOM 1337 C C . GLU B 1 6 ? 5.289 3.479 14.852 1 89.94 6 GLU B C 1
ATOM 1339 O O . GLU B 1 6 ? 4.348 4.195 15.195 1 89.94 6 GLU B O 1
ATOM 1344 N N . LEU B 1 7 ? 5.211 2.148 14.766 1 95 7 LEU B N 1
ATOM 1345 C CA . LEU B 1 7 ? 3.955 1.46 15.039 1 95 7 LEU B CA 1
ATOM 1346 C C . LEU B 1 7 ? 3.607 1.537 16.531 1 95 7 LEU B C 1
ATOM 1348 O O . LEU B 1 7 ? 2.436 1.669 16.891 1 95 7 LEU B O 1
ATOM 1352 N N . SER B 1 8 ? 4.625 1.477 17.359 1 91.88 8 SER B N 1
ATOM 1353 C CA . SER B 1 8 ? 4.398 1.631 18.781 1 91.88 8 SER B CA 1
ATOM 1354 C C . SER B 1 8 ? 3.871 3.023 19.109 1 91.88 8 SER B C 1
ATOM 1356 O O . SER B 1 8 ? 2.973 3.172 19.953 1 91.88 8 SER B O 1
ATOM 1358 N N . LEU B 1 9 ? 4.453 3.977 18.484 1 88.38 9 LEU B N 1
ATOM 1359 C CA . LEU B 1 9 ? 3.996 5.352 18.672 1 88.38 9 LEU B CA 1
ATOM 1360 C C . LEU B 1 9 ? 2.564 5.516 18.172 1 88.38 9 LEU B C 1
ATOM 1362 O O . LEU B 1 9 ? 1.759 6.199 18.812 1 88.38 9 LEU B O 1
ATOM 1366 N N . LEU B 1 10 ? 2.236 4.91 17.062 1 92.94 10 LEU B N 1
ATOM 1367 C CA . LEU B 1 10 ? 0.882 4.969 16.531 1 92.94 10 LEU B CA 1
ATOM 1368 C C . LEU B 1 10 ? -0.116 4.355 17.5 1 92.94 10 LEU B C 1
ATOM 1370 O O . LEU B 1 10 ? -1.193 4.91 17.719 1 92.94 10 LEU B O 1
ATOM 1374 N N . GLU B 1 11 ? 0.263 3.234 18.078 1 94.38 11 GLU B N 1
ATOM 1375 C CA . GLU B 1 11 ? -0.601 2.58 19.047 1 94.38 11 GLU B CA 1
ATOM 1376 C C . GLU B 1 11 ? -0.945 3.521 20.203 1 94.38 11 GLU B C 1
ATOM 1378 O O . GLU B 1 11 ? -2.102 3.6 20.625 1 94.38 11 GLU B O 1
ATOM 1383 N N . LYS B 1 12 ? 0.007 4.133 20.656 1 89.31 12 LYS B N 1
ATOM 1384 C CA . LYS B 1 12 ? -0.199 5.078 21.75 1 89.31 12 LYS B CA 1
ATOM 1385 C C . LYS B 1 12 ? -1.112 6.223 21.328 1 89.31 12 LYS B C 1
ATOM 1387 O O . LYS B 1 12 ? -2.029 6.602 22.062 1 89.31 12 LYS B O 1
ATOM 1392 N N . SER B 1 13 ? -0.82 6.723 20.172 1 88.56 13 SER B N 1
ATOM 1393 C CA . SER B 1 13 ? -1.608 7.836 19.656 1 88.56 13 SER B CA 1
ATOM 1394 C C . SER B 1 13 ? -3.064 7.43 19.438 1 88.56 13 SER B C 1
ATOM 1396 O O . SER B 1 13 ? -3.965 8.266 19.531 1 88.56 13 SER B O 1
ATOM 1398 N N . LEU B 1 14 ? -3.312 6.172 19.172 1 94 14 LEU B N 1
ATOM 1399 C CA . LEU B 1 14 ? -4.656 5.672 18.906 1 94 14 LEU B CA 1
ATOM 1400 C C . LEU B 1 14 ? -5.355 5.277 20.203 1 94 14 LEU B C 1
ATOM 1402 O O . LEU B 1 14 ? -6.539 4.934 20.203 1 94 14 LEU B O 1
ATOM 1406 N N . GLY B 1 15 ? -4.668 5.277 21.297 1 92 15 GLY B N 1
ATOM 1407 C CA . GLY B 1 15 ? -5.238 4.918 22.594 1 92 15 GLY B CA 1
ATOM 1408 C C . GLY B 1 15 ? -5.285 3.422 22.828 1 92 15 GLY B C 1
ATOM 1409 O O . GLY B 1 15 ? -6.125 2.936 23.594 1 92 15 GLY B O 1
ATOM 1410 N N . LEU B 1 16 ? -4.488 2.756 22.031 1 91.06 16 LEU B N 1
ATOM 1411 C CA . LEU B 1 16 ? -4.434 1.312 22.234 1 91.06 16 LEU B CA 1
ATOM 1412 C C . LEU B 1 16 ? -3.469 0.956 23.359 1 91.06 16 LEU B C 1
ATOM 1414 O O . LEU B 1 16 ? -2.32 1.401 23.359 1 91.06 16 LEU B O 1
ATOM 1418 N N . ASN B 1 17 ? -3.963 0.52 24.406 1 75.19 17 ASN B N 1
ATOM 1419 C CA . ASN B 1 17 ? -3.215 0.309 25.641 1 75.19 17 ASN B CA 1
ATOM 1420 C C . ASN B 1 17 ? -2.406 -0.984 25.578 1 75.19 17 ASN B C 1
ATOM 1422 O O . ASN B 1 17 ? -1.357 -1.091 26.219 1 75.19 17 ASN B O 1
ATOM 1426 N N . LYS B 1 18 ? -3.004 -2.043 25.062 1 65.19 18 LYS B N 1
ATOM 1427 C CA . LYS B 1 18 ? -2.285 -3.314 25.094 1 65.19 18 LYS B CA 1
ATOM 1428 C C . LYS B 1 18 ? -1.219 -3.371 24 1 65.19 18 LYS B C 1
ATOM 1430 O O . LYS B 1 18 ? -1.525 -3.223 22.812 1 65.19 18 LYS B O 1
ATOM 1435 N N . GLY B 1 19 ? -0.031 -3.127 24.359 1 73.62 19 GLY B N 1
ATOM 1436 C CA . GLY B 1 19 ? 1.103 -3.041 23.453 1 73.62 19 GLY B CA 1
ATOM 1437 C C . GLY B 1 19 ? 1.288 -4.289 22.609 1 73.62 19 GLY B C 1
ATOM 1438 O O . GLY B 1 19 ? 1.377 -5.398 23.156 1 73.62 19 GLY B O 1
ATOM 1439 N N . ASN B 1 20 ? 1.037 -4.203 21.297 1 82.81 20 ASN B N 1
ATOM 1440 C CA . ASN B 1 20 ? 1.353 -5.293 20.391 1 82.81 20 ASN B CA 1
ATOM 1441 C C . ASN B 1 20 ? 2.859 -5.484 20.25 1 82.81 20 ASN B C 1
ATOM 1443 O O . ASN B 1 20 ? 3.637 -4.566 20.516 1 82.81 20 ASN B O 1
ATOM 1447 N N . LYS B 1 21 ? 3.131 -6.719 20.141 1 87.06 21 LYS B N 1
ATOM 1448 C CA . LYS B 1 21 ? 4.535 -7.008 19.859 1 87.06 21 LYS B CA 1
ATOM 1449 C C . LYS B 1 21 ? 4.805 -7.043 18.359 1 87.06 21 LYS B C 1
ATOM 1451 O O . LYS B 1 21 ? 4.055 -7.664 17.609 1 87.06 21 LYS B O 1
ATOM 1456 N N . TYR B 1 22 ? 5.891 -6.324 18.031 1 92.81 22 TYR B N 1
ATOM 1457 C CA . TYR B 1 22 ? 6.289 -6.273 16.625 1 92.81 22 TYR B CA 1
ATOM 1458 C C . TYR B 1 22 ? 7.625 -6.969 16.406 1 92.81 22 TYR B C 1
ATOM 1460 O O . TYR B 1 22 ? 8.555 -6.797 17.203 1 92.81 22 TYR B O 1
ATOM 1468 N N . SER B 1 23 ? 7.691 -7.801 15.43 1 92.12 23 SER B N 1
ATOM 1469 C CA . SER B 1 23 ? 8.953 -8.367 14.969 1 92.12 23 SER B CA 1
ATOM 1470 C C . SER B 1 23 ? 9.344 -7.816 13.594 1 92.12 23 SER B C 1
ATOM 1472 O O . SER B 1 23 ? 8.594 -7.035 13 1 92.12 23 SER B O 1
ATOM 1474 N N . ALA B 1 24 ? 10.594 -8.07 13.219 1 91 24 ALA B N 1
ATOM 1475 C CA . ALA B 1 24 ? 11.086 -7.629 11.922 1 91 24 ALA B CA 1
ATOM 1476 C C . ALA B 1 24 ? 11.531 -8.82 11.07 1 91 24 ALA B C 1
ATOM 1478 O O . ALA B 1 24 ? 12.102 -9.781 11.586 1 91 24 ALA B O 1
ATOM 1479 N N . GLN B 1 25 ? 11.188 -8.648 9.781 1 86.88 25 GLN B N 1
ATOM 1480 C CA . GLN B 1 25 ? 11.547 -9.75 8.898 1 86.88 25 GLN B CA 1
ATOM 1481 C C . GLN B 1 25 ? 12.383 -9.258 7.719 1 86.88 25 GLN B C 1
ATOM 1483 O O . GLN B 1 25 ? 12.133 -8.172 7.191 1 86.88 25 GLN B O 1
ATOM 1488 N N . GLY B 1 26 ? 13.352 -10.039 7.379 1 78.69 26 GLY B N 1
ATOM 1489 C CA . GLY B 1 26 ? 14.133 -9.797 6.18 1 78.69 26 GLY B CA 1
ATOM 1490 C C . GLY B 1 26 ? 15.172 -8.703 6.363 1 78.69 26 GLY B C 1
ATOM 1491 O O . GLY B 1 26 ? 15.289 -8.117 7.441 1 78.69 26 GLY B O 1
ATOM 1492 N N . GLU B 1 27 ? 15.914 -8.461 5.25 1 73.19 27 GLU B N 1
ATOM 1493 C CA . GLU B 1 27 ? 17 -7.488 5.258 1 73.19 27 GLU B CA 1
ATOM 1494 C C . GLU B 1 27 ? 16.469 -6.07 5.453 1 73.19 27 GLU B C 1
ATOM 1496 O O . GLU B 1 27 ? 17.141 -5.223 6.043 1 73.19 27 GLU B O 1
ATOM 1501 N N . ARG B 1 28 ? 15.305 -5.883 5.074 1 77.06 28 ARG B N 1
ATOM 1502 C CA . ARG B 1 28 ? 14.75 -4.535 5.137 1 77.06 28 ARG B CA 1
ATOM 1503 C C . ARG B 1 28 ? 13.961 -4.332 6.426 1 77.06 28 ARG B C 1
ATOM 1505 O O . ARG B 1 28 ? 13.281 -3.316 6.59 1 77.06 28 ARG B O 1
ATOM 1512 N N . GLN B 1 29 ? 13.977 -5.285 7.273 1 87.75 29 GLN B N 1
ATOM 1513 C CA . GLN B 1 29 ? 13.352 -5.211 8.594 1 87.75 29 GLN B CA 1
ATOM 1514 C C . GLN B 1 29 ? 11.875 -4.836 8.492 1 87.75 29 GLN B C 1
ATOM 1516 O O . GLN B 1 29 ? 11.422 -3.912 9.164 1 87.75 29 GLN B O 1
ATOM 1521 N N . ILE B 1 30 ? 11.117 -5.562 7.715 1 91.38 30 ILE B N 1
ATOM 1522 C CA . ILE B 1 30 ? 9.688 -5.34 7.531 1 91.38 30 ILE B CA 1
ATOM 1523 C C . ILE B 1 30 ? 8.938 -5.703 8.812 1 91.38 30 ILE B C 1
ATOM 1525 O O . ILE B 1 30 ? 9.117 -6.801 9.352 1 91.38 30 ILE B O 1
ATOM 1529 N N . PRO B 1 31 ? 8.117 -4.809 9.344 1 95.62 31 PRO B N 1
ATOM 1530 C CA . PRO B 1 31 ? 7.438 -5.105 10.609 1 95.62 31 PRO B CA 1
ATOM 1531 C C . PRO B 1 31 ? 6.387 -6.207 10.469 1 95.62 31 PRO B C 1
ATOM 1533 O O . PRO B 1 31 ? 5.695 -6.277 9.453 1 95.62 31 PRO B O 1
ATOM 1536 N N . VAL B 1 32 ? 6.273 -7.023 11.508 1 96.12 32 VAL B N 1
ATOM 1537 C CA . VAL B 1 32 ? 5.305 -8.109 11.586 1 96.12 32 VAL B CA 1
ATOM 1538 C C . VAL B 1 32 ? 4.531 -8.016 12.906 1 96.12 32 VAL B C 1
ATOM 1540 O O . VAL B 1 32 ? 5.129 -7.867 13.969 1 96.12 32 VAL B O 1
ATOM 1543 N N . LEU B 1 33 ? 3.266 -8.023 12.812 1 95.31 33 LEU B N 1
ATOM 1544 C CA . LEU B 1 33 ? 2.395 -8.047 13.977 1 95.31 33 LEU B CA 1
ATOM 1545 C C . LEU B 1 33 ? 1.823 -9.438 14.203 1 95.31 33 LEU B C 1
ATOM 1547 O O . LEU B 1 33 ? 1.178 -10 13.32 1 95.31 33 LEU B O 1
ATOM 1551 N N . GLN B 1 34 ? 2.129 -9.992 15.359 1 90.31 34 GLN B N 1
ATOM 1552 C CA . GLN B 1 34 ? 1.493 -11.25 15.727 1 90.31 34 GLN B CA 1
ATOM 1553 C C . GLN B 1 34 ? 0.095 -11.023 16.297 1 90.31 34 GLN B C 1
ATOM 1555 O O . GLN B 1 34 ? -0.07 -10.297 17.281 1 90.31 34 GLN B O 1
ATOM 1560 N N . THR B 1 35 ? -0.897 -11.555 15.562 1 84.56 35 THR B N 1
ATOM 1561 C CA . THR B 1 35 ? -2.27 -11.414 16.047 1 84.56 35 THR B CA 1
ATOM 1562 C C . THR B 1 35 ? -2.67 -12.617 16.891 1 84.56 35 THR B C 1
ATOM 1564 O O . THR B 1 35 ? -2.086 -13.695 16.766 1 84.56 35 THR B O 1
ATOM 1567 N N . ASN B 1 36 ? -3.574 -12.484 17.922 1 76.31 36 ASN B N 1
ATOM 1568 C CA . ASN B 1 36 ? -3.996 -13.531 18.844 1 76.31 36 ASN B CA 1
ATOM 1569 C C . ASN B 1 36 ? -4.719 -14.656 18.125 1 76.31 36 ASN B C 1
ATOM 1571 O O . ASN B 1 36 ? -4.523 -15.836 18.438 1 76.31 36 ASN B O 1
ATOM 1575 N N . ASN B 1 37 ? -5.609 -14.398 17.328 1 72.25 37 ASN B N 1
ATOM 1576 C CA . ASN B 1 37 ? -6.477 -15.438 16.781 1 72.25 37 ASN B CA 1
ATOM 1577 C C . ASN B 1 37 ? -6.312 -15.57 15.266 1 72.25 37 ASN B C 1
ATOM 1579 O O . ASN B 1 37 ? -7.203 -16.078 14.586 1 72.25 37 ASN B O 1
ATOM 1583 N N . GLY B 1 38 ? -5.16 -15.188 14.82 1 70.44 38 GLY B N 1
ATOM 1584 C CA . GLY B 1 38 ? -5.098 -15.297 13.367 1 70.44 38 GLY B CA 1
ATOM 1585 C C . GLY B 1 38 ? -3.689 -15.141 12.82 1 70.44 38 GLY B C 1
ATOM 1586 O O . GLY B 1 38 ? -2.717 -15.156 13.578 1 70.44 38 GLY B O 1
ATOM 1587 N N . PRO B 1 39 ? -3.682 -15.164 11.555 1 80.31 39 PRO B N 1
ATOM 1588 C CA . PRO B 1 39 ? -2.375 -15.031 10.906 1 80.31 39 PRO B CA 1
ATOM 1589 C C . PRO B 1 39 ? -1.693 -13.703 11.227 1 80.31 39 PRO B C 1
ATOM 1591 O O . PRO B 1 39 ? -2.363 -12.727 11.578 1 80.31 39 PRO B O 1
ATOM 1594 N N . SER B 1 40 ? -0.411 -13.727 11.289 1 92.75 40 SER B N 1
ATOM 1595 C CA . SER B 1 40 ? 0.363 -12.5 11.469 1 92.75 40 SER B CA 1
ATOM 1596 C C . SER B 1 40 ? 0.136 -11.531 10.312 1 92.75 40 SER B C 1
ATOM 1598 O O . SER B 1 40 ? -0.263 -11.938 9.219 1 92.75 40 SER B O 1
ATOM 1600 N N . LEU B 1 41 ? 0.261 -10.266 10.578 1 94.88 41 LEU B N 1
ATOM 1601 C CA . LEU B 1 41 ? 0.203 -9.211 9.57 1 94.88 41 LEU B CA 1
ATOM 1602 C C . LEU B 1 41 ? 1.582 -8.602 9.344 1 94.88 41 LEU B C 1
ATOM 1604 O O . LEU B 1 41 ? 2.318 -8.344 10.297 1 94.88 41 LEU B O 1
ATOM 1608 N N . THR B 1 42 ? 1.889 -8.438 8.039 1 95.88 42 THR B N 1
ATOM 1609 C CA . THR B 1 42 ? 3.205 -7.93 7.668 1 95.88 42 THR B CA 1
ATOM 1610 C C . THR B 1 42 ? 3.08 -6.652 6.848 1 95.88 42 THR B C 1
ATOM 1612 O O . THR B 1 42 ? 2.236 -6.562 5.949 1 95.88 42 THR B O 1
ATOM 1615 N N . GLY B 1 43 ? 3.883 -5.703 7.195 1 96.81 43 GLY B N 1
ATOM 1616 C CA . GLY B 1 43 ? 3.932 -4.453 6.453 1 96.81 43 GLY B CA 1
ATOM 1617 C C . GLY B 1 43 ? 3.523 -3.248 7.277 1 96.81 43 GLY B C 1
ATOM 1618 O O . GLY B 1 43 ? 2.605 -3.334 8.094 1 96.81 43 GLY B O 1
ATOM 1619 N N . LEU B 1 44 ? 4.113 -2.16 7.02 1 96.88 44 LEU B N 1
ATOM 1620 C CA . LEU B 1 44 ? 3.912 -0.958 7.82 1 96.88 44 LEU B CA 1
ATOM 1621 C C . LEU B 1 44 ? 2.49 -0.43 7.664 1 96.88 44 LEU B C 1
ATOM 1623 O O . LEU B 1 44 ? 1.775 -0.254 8.648 1 96.88 44 LEU B O 1
ATOM 1627 N N . THR B 1 45 ? 2.111 -0.16 6.398 1 98.06 45 THR B N 1
ATOM 1628 C CA . THR B 1 45 ? 0.8 0.443 6.184 1 98.06 45 THR B CA 1
ATOM 1629 C C . THR B 1 45 ? -0.312 -0.549 6.512 1 98.06 45 THR B C 1
ATOM 1631 O O . THR B 1 45 ? -1.378 -0.158 6.992 1 98.06 45 THR B O 1
ATOM 1634 N N . THR B 1 46 ? -0.017 -1.854 6.281 1 97.81 46 THR B N 1
ATOM 1635 C CA . THR B 1 46 ? -0.98 -2.904 6.598 1 97.81 46 THR B CA 1
ATOM 1636 C C . THR B 1 46 ? -1.246 -2.963 8.094 1 97.81 46 THR B C 1
ATOM 1638 O O . THR B 1 46 ? -2.4 -2.938 8.531 1 97.81 46 THR B O 1
ATOM 1641 N N . ILE B 1 47 ? -0.194 -3.031 8.867 1 97.12 47 ILE B N 1
ATOM 1642 C CA . ILE B 1 47 ? -0.327 -3.113 10.32 1 97.12 47 ILE B CA 1
ATOM 1643 C C . ILE B 1 47 ? -0.952 -1.827 10.852 1 97.12 47 ILE B C 1
ATOM 1645 O O . ILE B 1 47 ? -1.826 -1.869 11.719 1 97.12 47 ILE B O 1
ATOM 1649 N N . ALA B 1 48 ? -0.533 -0.706 10.305 1 97.62 48 ALA B N 1
ATOM 1650 C CA . ALA B 1 48 ? -1.071 0.577 10.75 1 97.62 48 ALA B CA 1
ATOM 1651 C C . ALA B 1 48 ? -2.58 0.645 10.523 1 97.62 48 ALA B C 1
ATOM 1653 O O . ALA B 1 48 ? -3.324 1.093 11.398 1 97.62 48 ALA B O 1
ATOM 1654 N N . ALA B 1 49 ? -2.994 0.24 9.359 1 98.06 49 ALA B N 1
ATOM 1655 C CA . ALA B 1 49 ? -4.426 0.234 9.07 1 98.06 49 ALA B CA 1
ATOM 1656 C C . ALA B 1 49 ? -5.176 -0.695 10.016 1 98.06 49 ALA B C 1
ATOM 1658 O O . ALA B 1 49 ? -6.289 -0.385 10.445 1 98.06 49 ALA B O 1
ATOM 1659 N N . HIS B 1 50 ? -4.578 -1.8 10.297 1 95.94 50 HIS B N 1
ATOM 1660 C CA . HIS B 1 50 ? -5.168 -2.744 11.242 1 95.94 50 HIS B CA 1
ATOM 1661 C C . HIS B 1 50 ? -5.332 -2.117 12.617 1 95.94 50 HIS B C 1
ATOM 1663 O O . HIS B 1 50 ? -6.371 -2.281 13.266 1 95.94 50 HIS B O 1
ATOM 1669 N N . LEU B 1 51 ? -4.328 -1.441 13.109 1 95.81 51 LEU B N 1
ATOM 1670 C CA . LEU B 1 51 ? -4.375 -0.789 14.414 1 95.81 51 LEU B CA 1
ATOM 1671 C C . LEU B 1 51 ? -5.488 0.251 14.461 1 95.81 51 LEU B C 1
ATOM 1673 O O . LEU B 1 51 ? -6.168 0.391 15.484 1 95.81 51 LEU B O 1
ATOM 1677 N N . VAL B 1 52 ? -5.656 0.978 13.352 1 97.31 52 VAL B N 1
ATOM 1678 C CA . VAL B 1 52 ? -6.715 1.976 13.258 1 97.31 52 VAL B CA 1
ATOM 1679 C C . VAL B 1 52 ? -8.078 1.304 13.43 1 97.31 52 VAL B C 1
ATOM 1681 O O . VAL B 1 52 ? -8.93 1.806 14.164 1 97.31 52 VAL B O 1
ATOM 1684 N N . LYS B 1 53 ? -8.258 0.195 12.742 1 96.06 53 LYS B N 1
ATOM 1685 C CA . LYS B 1 53 ? -9.508 -0.558 12.852 1 96.06 53 LYS B CA 1
ATOM 1686 C C . LYS B 1 53 ? -9.688 -1.121 14.258 1 96.06 53 LYS B C 1
ATOM 1688 O O . LYS B 1 53 ? -10.789 -1.085 14.812 1 96.06 53 LYS B O 1
ATOM 1693 N N . GLN B 1 54 ? -8.656 -1.624 14.852 1 92.69 54 GLN B N 1
ATOM 1694 C CA . GLN B 1 54 ? -8.688 -2.164 16.203 1 92.69 54 GLN B CA 1
ATOM 1695 C C . GLN B 1 54 ? -9.102 -1.096 17.219 1 92.69 54 GLN B C 1
ATOM 1697 O O . GLN B 1 54 ? -9.789 -1.393 18.188 1 92.69 54 GLN B O 1
ATOM 1702 N N . ALA B 1 55 ? -8.734 0.137 17 1 95.62 55 ALA B N 1
ATOM 1703 C CA . ALA B 1 55 ? -9.031 1.257 17.891 1 95.62 55 ALA B CA 1
ATOM 1704 C C . ALA B 1 55 ? -10.422 1.828 17.594 1 95.62 55 ALA B C 1
ATOM 1706 O O . ALA B 1 55 ? -10.828 2.812 18.219 1 95.62 55 ALA B O 1
ATOM 1707 N N . ASN B 1 56 ? -11.141 1.276 16.625 1 96.75 56 ASN B N 1
ATOM 1708 C CA . ASN B 1 56 ? -12.453 1.743 16.219 1 96.75 56 ASN B CA 1
ATOM 1709 C C . ASN B 1 56 ? -12.414 3.189 15.727 1 96.75 56 ASN B C 1
ATOM 1711 O O . ASN B 1 56 ? -13.266 3.998 16.094 1 96.75 56 ASN B O 1
ATOM 1715 N N . LYS B 1 57 ? -11.391 3.561 14.984 1 97.25 57 LYS B N 1
ATOM 1716 C CA . LYS B 1 57 ? -11.195 4.887 14.406 1 97.25 57 LYS B CA 1
ATOM 1717 C C . LYS B 1 57 ? -11.062 4.812 12.891 1 97.25 57 LYS B C 1
ATOM 1719 O O . LYS B 1 57 ? -10.164 5.422 12.305 1 97.25 57 LYS B O 1
ATOM 1724 N N . GLU B 1 58 ? -11.938 4.082 12.305 1 97.06 58 GLU B N 1
ATOM 1725 C CA . GLU B 1 58 ? -11.875 3.787 10.875 1 97.06 58 GLU B CA 1
ATOM 1726 C C . GLU B 1 58 ? -11.961 5.062 10.047 1 97.06 58 GLU B C 1
ATOM 1728 O O . GLU B 1 58 ? -11.586 5.07 8.867 1 97.06 58 GLU B O 1
ATOM 1733 N N . TYR B 1 59 ? -12.523 6.121 10.664 1 96.56 59 TYR B N 1
ATOM 1734 C CA . TYR B 1 59 ? -12.594 7.391 9.945 1 96.56 59 TYR B CA 1
ATOM 1735 C C . TYR B 1 59 ? -11.203 7.863 9.547 1 96.56 59 TYR B C 1
ATOM 1737 O O . TYR B 1 59 ? -11.047 8.617 8.578 1 96.56 59 TYR B O 1
ATOM 1745 N N . LEU B 1 60 ? -10.156 7.438 10.148 1 96.88 60 LEU B N 1
ATOM 1746 C CA . LEU B 1 60 ? -8.781 7.797 9.836 1 96.88 60 LEU B CA 1
ATOM 1747 C C . LEU B 1 60 ? -8.344 7.168 8.523 1 96.88 60 LEU B C 1
ATOM 1749 O O . LEU B 1 60 ? -7.316 7.555 7.953 1 96.88 60 LEU B O 1
ATOM 1753 N N . LEU B 1 61 ? -9.109 6.18 8.062 1 98.12 61 LEU B N 1
ATOM 1754 C CA . LEU B 1 61 ? -8.805 5.527 6.793 1 98.12 61 LEU B CA 1
ATOM 1755 C C . LEU B 1 61 ? -9.609 6.148 5.66 1 98.12 61 LEU B C 1
ATOM 1757 O O . LEU B 1 61 ? -9.523 5.703 4.512 1 98.12 61 LEU B O 1
ATOM 1761 N N . GLY B 1 62 ? -10.336 7.219 5.941 1 96.81 62 GLY B N 1
ATOM 1762 C CA . GLY B 1 62 ? -11.203 7.855 4.969 1 96.81 62 GLY B CA 1
ATOM 1763 C C . GLY B 1 62 ? -12.672 7.543 5.188 1 96.81 62 GLY B C 1
ATOM 1764 O O . GLY B 1 62 ? -13.031 6.398 5.473 1 96.81 62 GLY B O 1
ATOM 1765 N N . SER B 1 63 ? -13.523 8.523 5.023 1 95.5 63 SER B N 1
ATOM 1766 C CA . SER B 1 63 ? -14.953 8.367 5.293 1 95.5 63 SER B CA 1
ATOM 1767 C C . SER B 1 63 ? -15.734 8.117 4.008 1 95.5 63 SER B C 1
ATOM 1769 O O . SER B 1 63 ? -16.812 7.516 4.035 1 95.5 63 SER B O 1
ATOM 1771 N N . THR B 1 64 ? -15.234 8.617 2.887 1 93.69 64 THR B N 1
ATOM 1772 C CA . THR B 1 64 ? -15.836 8.398 1.575 1 93.69 64 THR B CA 1
ATOM 1773 C C . THR B 1 64 ? -14.93 7.539 0.698 1 93.69 64 THR B C 1
ATOM 1775 O O . THR B 1 64 ? -13.75 7.352 1.009 1 93.69 64 THR B O 1
ATOM 1778 N N . ALA B 1 65 ? -15.484 7.016 -0.355 1 90.62 65 ALA B N 1
ATOM 1779 C CA . ALA B 1 65 ? -14.695 6.223 -1.291 1 90.62 65 ALA B CA 1
ATOM 1780 C C . ALA B 1 65 ? -13.516 7.027 -1.835 1 90.62 65 ALA B C 1
ATOM 1782 O O . ALA B 1 65 ? -12.406 6.504 -1.964 1 90.62 65 ALA B O 1
ATOM 1783 N N . GLU B 1 66 ? -13.773 8.258 -2.168 1 91.75 66 GLU B N 1
ATOM 1784 C CA . GLU B 1 66 ? -12.742 9.141 -2.701 1 91.75 66 GLU B CA 1
ATOM 1785 C C . GLU B 1 66 ? -11.641 9.383 -1.672 1 91.75 66 GLU B C 1
ATOM 1787 O O . GLU B 1 66 ? -10.453 9.273 -1.988 1 91.75 66 GLU B O 1
ATOM 1792 N N . GLU B 1 67 ? -12.039 9.703 -0.498 1 94.88 67 GLU B N 1
ATOM 1793 C CA . GLU B 1 67 ? -11.055 9.969 0.549 1 94.88 67 GLU B CA 1
ATOM 1794 C C . GLU B 1 67 ? -10.234 8.719 0.859 1 94.88 67 GLU B C 1
ATOM 1796 O O . GLU B 1 67 ? -9.023 8.812 1.094 1 94.88 67 GLU B O 1
ATOM 1801 N N . LYS B 1 68 ? -10.883 7.547 0.849 1 96.5 68 LYS B N 1
ATOM 1802 C CA . LYS B 1 68 ? -10.18 6.289 1.083 1 96.5 68 LYS B CA 1
ATOM 1803 C C . LYS B 1 68 ? -9.102 6.055 0.03 1 96.5 68 LYS B C 1
ATOM 1805 O O . LYS B 1 68 ? -8.008 5.586 0.348 1 96.5 68 LYS B O 1
ATOM 1810 N N . ALA B 1 69 ? -9.406 6.375 -1.17 1 95.25 69 ALA B N 1
ATOM 1811 C CA . ALA B 1 69 ? -8.445 6.211 -2.252 1 95.25 69 ALA B CA 1
ATOM 1812 C C . ALA B 1 69 ? -7.246 7.141 -2.066 1 95.25 69 ALA B C 1
ATOM 1814 O O . ALA B 1 69 ? -6.102 6.738 -2.277 1 95.25 69 ALA B O 1
ATOM 1815 N N . ILE B 1 70 ? -7.543 8.359 -1.657 1 95.38 70 ILE B N 1
ATOM 1816 C CA . ILE B 1 70 ? -6.477 9.336 -1.442 1 95.38 70 ILE B CA 1
ATOM 1817 C C . ILE B 1 70 ? -5.594 8.883 -0.28 1 95.38 70 ILE B C 1
ATOM 1819 O O . ILE B 1 70 ? -4.367 8.984 -0.35 1 95.38 70 ILE B O 1
ATOM 1823 N N . VAL B 1 71 ? -6.23 8.383 0.773 1 97.25 71 VAL B N 1
ATOM 1824 C CA . VAL B 1 71 ? -5.461 7.859 1.897 1 97.25 71 VAL B CA 1
ATOM 1825 C C . VAL B 1 71 ? -4.535 6.746 1.415 1 97.25 71 VAL B C 1
ATOM 1827 O O . VAL B 1 71 ? -3.338 6.75 1.714 1 97.25 71 VAL B O 1
ATOM 1830 N N . GLN B 1 72 ? -5.113 5.82 0.682 1 97.75 72 GLN B N 1
ATOM 1831 C CA . GLN B 1 72 ? -4.324 4.703 0.171 1 97.75 72 GLN B CA 1
ATOM 1832 C C . GLN B 1 72 ? -3.162 5.199 -0.685 1 97.75 72 GLN B C 1
ATOM 1834 O O . GLN B 1 72 ? -2.057 4.66 -0.612 1 97.75 72 GLN B O 1
ATOM 1839 N N . GLN B 1 73 ? -3.416 6.168 -1.469 1 97.19 73 GLN B N 1
ATOM 1840 C CA . GLN B 1 73 ? -2.395 6.766 -2.32 1 97.19 73 GLN B CA 1
ATOM 1841 C C . GLN B 1 73 ? -1.212 7.266 -1.494 1 97.19 73 GLN B C 1
ATOM 1843 O O . GLN B 1 73 ? -0.056 6.996 -1.828 1 97.19 73 GLN B O 1
ATOM 1848 N N . TRP B 1 74 ? -1.444 7.934 -0.458 1 95.81 74 TRP B N 1
ATOM 1849 C CA . TRP B 1 74 ? -0.378 8.516 0.351 1 95.81 74 TRP B CA 1
ATOM 1850 C C . TRP B 1 74 ? 0.307 7.449 1.197 1 95.81 74 TRP B C 1
ATOM 1852 O O . TRP B 1 74 ? 1.507 7.535 1.468 1 95.81 74 TRP B O 1
ATOM 1862 N N . LEU B 1 75 ? -0.487 6.43 1.599 1 97.69 75 LEU B N 1
ATOM 1863 C CA . LEU B 1 75 ? 0.137 5.309 2.293 1 97.69 75 LEU B CA 1
ATOM 1864 C C . LEU B 1 75 ? 1.118 4.582 1.378 1 97.69 75 LEU B C 1
ATOM 1866 O O . LEU B 1 75 ? 2.215 4.211 1.806 1 97.69 75 LEU B O 1
ATOM 1870 N N . GLU B 1 76 ? 0.667 4.332 0.202 1 97.56 76 GLU B N 1
ATOM 1871 C CA . GLU B 1 76 ? 1.573 3.73 -0.771 1 97.56 76 GLU B CA 1
ATOM 1872 C C . GLU B 1 76 ? 2.789 4.621 -1.017 1 97.56 76 GLU B C 1
ATOM 1874 O O . GLU B 1 76 ? 3.916 4.129 -1.099 1 97.56 76 GLU B O 1
ATOM 1879 N N . TYR B 1 77 ? 2.607 5.969 -1.195 1 94.31 77 TYR B N 1
ATOM 1880 C CA . TYR B 1 77 ? 3.689 6.934 -1.359 1 94.31 77 TYR B CA 1
ATOM 1881 C C . TYR B 1 77 ? 4.691 6.824 -0.218 1 94.31 77 TYR B C 1
ATOM 1883 O O . TYR B 1 77 ? 5.906 6.844 -0.445 1 94.31 77 TYR B O 1
ATOM 1891 N N . ARG B 1 78 ? 4.164 6.703 0.957 1 92.69 78 ARG B N 1
ATOM 1892 C CA . ARG B 1 78 ? 4.992 6.594 2.154 1 92.69 78 ARG B CA 1
ATOM 1893 C C . ARG B 1 78 ? 5.949 5.414 2.053 1 92.69 78 ARG B C 1
ATOM 1895 O O . ARG B 1 78 ? 7.148 5.562 2.295 1 92.69 78 ARG B O 1
ATOM 1902 N N . VAL B 1 79 ? 5.523 4.234 1.635 1 94.06 79 VAL B N 1
ATOM 1903 C CA . VAL B 1 79 ? 6.344 3.029 1.721 1 94.06 79 VAL B CA 1
ATOM 1904 C C . VAL B 1 79 ? 7.18 2.881 0.452 1 94.06 79 VAL B C 1
ATOM 1906 O O . VAL B 1 79 ? 8.18 2.154 0.441 1 94.06 79 VAL B O 1
ATOM 1909 N N . THR B 1 80 ? 6.848 3.586 -0.632 1 92.25 80 THR B N 1
ATOM 1910 C CA . THR B 1 80 ? 7.598 3.424 -1.875 1 92.25 80 THR B CA 1
ATOM 1911 C C . THR B 1 80 ? 8.547 4.598 -2.09 1 92.25 80 THR B C 1
ATOM 1913 O O . THR B 1 80 ? 9.695 4.402 -2.496 1 92.25 80 THR B O 1
ATOM 1916 N N . GLN B 1 81 ? 8.078 5.84 -1.853 1 89.44 81 GLN B N 1
ATOM 1917 C CA . GLN B 1 81 ? 8.867 7.023 -2.18 1 89.44 81 GLN B CA 1
ATOM 1918 C C . GLN B 1 81 ? 9.656 7.512 -0.968 1 89.44 81 GLN B C 1
ATOM 1920 O O . GLN B 1 81 ? 10.852 7.797 -1.073 1 89.44 81 GLN B O 1
ATOM 1925 N N . VAL B 1 82 ? 8.969 7.602 0.136 1 88 82 VAL B N 1
ATOM 1926 C CA . VAL B 1 82 ? 9.633 8.133 1.318 1 88 82 VAL B CA 1
ATOM 1927 C C . VAL B 1 82 ? 10.641 7.113 1.85 1 88 82 VAL B C 1
ATOM 1929 O O . VAL B 1 82 ? 11.797 7.449 2.109 1 88 82 VAL B O 1
ATOM 1932 N N . ASP B 1 83 ? 10.195 5.816 1.937 1 87.81 83 ASP B N 1
ATOM 1933 C CA . ASP B 1 83 ? 11.07 4.781 2.479 1 87.81 83 ASP B CA 1
ATOM 1934 C C . ASP B 1 83 ? 12.094 4.32 1.438 1 87.81 83 ASP B C 1
ATOM 1936 O O . ASP B 1 83 ? 13.172 3.838 1.788 1 87.81 83 ASP B O 1
ATOM 1940 N N . GLY B 1 84 ? 11.688 4.332 0.187 1 76.94 84 GLY B N 1
ATOM 1941 C CA . GLY B 1 84 ? 12.57 3.887 -0.875 1 76.94 84 GLY B CA 1
ATOM 1942 C C . GLY B 1 84 ? 13.711 4.855 -1.149 1 76.94 84 GLY B C 1
ATOM 1943 O O . GLY B 1 84 ? 14.633 4.535 -1.896 1 76.94 84 GLY B O 1
ATOM 1944 N N . HIS B 1 85 ? 13.617 6.125 -0.744 1 64.75 85 HIS B N 1
ATOM 1945 C CA . HIS B 1 85 ? 14.633 7.129 -1.033 1 64.75 85 HIS B CA 1
ATOM 1946 C C . HIS B 1 85 ? 15.867 6.938 -0.158 1 64.75 85 HIS B C 1
ATOM 1948 O O . HIS B 1 85 ? 15.758 6.832 1.065 1 64.75 85 HIS B O 1
ATOM 1954 N N . SER B 1 86 ? 16.766 6.379 -0.822 1 57.97 86 SER B N 1
ATOM 1955 C CA . SER B 1 86 ? 18.047 6.203 -0.158 1 57.97 86 SER B CA 1
ATOM 1956 C C . SER B 1 86 ? 18.922 7.449 -0.285 1 57.97 86 SER B C 1
ATOM 1958 O O . SER B 1 86 ? 19.812 7.676 0.531 1 57.97 86 SER B O 1
ATOM 1960 N N . SER B 1 87 ? 18.609 8.234 -1.353 1 56.31 87 SER B N 1
ATOM 1961 C CA . SER B 1 87 ? 19.625 9.273 -1.537 1 56.31 87 SER B CA 1
ATOM 1962 C C . SER B 1 87 ? 19.125 10.625 -1.027 1 56.31 87 SER B C 1
ATOM 1964 O O . SER B 1 87 ? 17.922 10.891 -1.038 1 56.31 87 SER B O 1
ATOM 1966 N N . LYS B 1 88 ? 19.984 11.383 -0.375 1 55.62 88 LYS B N 1
ATOM 1967 C CA . LYS B 1 88 ? 19.781 12.719 0.177 1 55.62 88 LYS B CA 1
ATOM 1968 C C . LYS B 1 88 ? 19.109 13.633 -0.833 1 55.62 88 LYS B C 1
ATOM 1970 O O . LYS B 1 88 ? 18.188 14.391 -0.479 1 55.62 88 LYS B O 1
ATOM 1975 N N . ASN B 1 89 ? 19.688 13.719 -2.066 1 57.5 89 ASN B N 1
ATOM 1976 C CA . ASN B 1 89 ? 19.125 14.602 -3.09 1 57.5 89 ASN B CA 1
ATOM 1977 C C . ASN B 1 89 ? 17.656 14.297 -3.365 1 57.5 89 ASN B C 1
ATOM 1979 O O . ASN B 1 89 ? 16.859 15.211 -3.604 1 57.5 89 ASN B O 1
ATOM 1983 N N . ASP B 1 90 ? 17.266 13.172 -2.91 1 73.38 90 ASP B N 1
ATOM 1984 C CA . ASP B 1 90 ? 15.922 12.695 -3.189 1 73.38 90 ASP B CA 1
ATOM 1985 C C . ASP B 1 90 ? 14.938 13.164 -2.123 1 73.38 90 ASP B C 1
ATOM 1987 O O . ASP B 1 90 ? 13.812 13.57 -2.439 1 73.38 90 ASP B O 1
ATOM 1991 N N . ILE B 1 91 ? 15.516 13.594 -1.048 1 72.62 91 ILE B N 1
ATOM 1992 C CA . ILE B 1 91 ? 14.609 13.953 0.039 1 72.62 91 ILE B CA 1
ATOM 1993 C C . ILE B 1 91 ? 14.211 15.422 -0.087 1 72.62 91 ILE B C 1
ATOM 1995 O O . ILE B 1 91 ? 13.078 15.797 0.225 1 72.62 91 ILE B O 1
ATOM 1999 N N . HIS B 1 92 ? 15.117 16.25 -0.628 1 73.69 92 HIS B N 1
ATOM 2000 C CA . HIS B 1 92 ? 14.82 17.672 -0.817 1 73.69 92 HIS B CA 1
ATOM 2001 C C . HIS B 1 92 ? 13.703 17.859 -1.838 1 73.69 92 HIS B C 1
ATOM 2003 O O . HIS B 1 92 ? 12.789 18.656 -1.622 1 73.69 92 HIS B O 1
ATOM 2009 N N . THR B 1 93 ? 13.797 17.172 -2.873 1 79.75 93 THR B N 1
ATOM 2010 C CA . THR B 1 93 ? 12.773 17.25 -3.91 1 79.75 93 THR B CA 1
ATOM 2011 C C . THR B 1 93 ? 11.43 16.766 -3.379 1 79.75 93 THR B C 1
ATOM 2013 O O . THR B 1 93 ? 10.391 17.375 -3.652 1 79.75 93 THR B O 1
ATOM 2016 N N . LEU B 1 94 ? 11.516 15.766 -2.596 1 80.25 94 LEU B N 1
ATOM 2017 C CA . LEU B 1 94 ? 10.312 15.203 -1.997 1 80.25 94 LEU B CA 1
ATOM 2018 C C . LEU B 1 94 ? 9.641 16.219 -1.078 1 80.25 94 LEU B C 1
ATOM 2020 O O . LEU B 1 94 ? 8.422 16.422 -1.151 1 80.25 94 LEU B O 1
ATOM 2024 N N . LEU B 1 95 ? 10.445 16.844 -0.251 1 79.81 95 LEU B N 1
ATOM 2025 C CA . LEU B 1 95 ? 9.914 17.812 0.699 1 79.81 95 LEU B CA 1
ATOM 2026 C C . LEU B 1 95 ? 9.352 19.047 -0.026 1 79.81 95 LEU B C 1
ATOM 2028 O O . LEU B 1 95 ? 8.32 19.578 0.365 1 79.81 95 LEU B O 1
ATOM 2032 N N . LYS B 1 96 ? 10.016 19.375 -1.044 1 79.88 96 LYS B N 1
ATOM 2033 C CA . LYS B 1 96 ? 9.547 20.5 -1.855 1 79.88 96 LYS B CA 1
ATOM 2034 C C . LYS B 1 96 ? 8.195 20.188 -2.494 1 79.88 96 LYS B C 1
ATOM 2036 O O . LYS B 1 96 ? 7.289 21.016 -2.469 1 79.88 96 LYS B O 1
ATOM 2041 N N . ASP B 1 97 ? 8.078 19.062 -3.076 1 82.69 97 ASP B N 1
ATOM 2042 C CA . ASP B 1 97 ? 6.84 18.625 -3.709 1 82.69 97 ASP B CA 1
ATOM 2043 C C . ASP B 1 97 ? 5.699 18.562 -2.693 1 82.69 97 ASP B C 1
ATOM 2045 O O . ASP B 1 97 ? 4.574 18.969 -2.984 1 82.69 97 ASP B O 1
ATOM 2049 N N . LEU B 1 98 ? 5.992 18.047 -1.525 1 84.69 98 LEU B N 1
ATOM 2050 C CA . LEU B 1 98 ? 4.984 17.922 -0.478 1 84.69 98 LEU B CA 1
ATOM 2051 C C . LEU B 1 98 ? 4.531 19.297 0.007 1 84.69 98 LEU B C 1
ATOM 2053 O O . LEU B 1 98 ? 3.342 19.516 0.236 1 84.69 98 LEU B O 1
ATOM 2057 N N . ASN B 1 99 ? 5.48 20.203 0.121 1 80.62 99 ASN B N 1
ATOM 2058 C CA . ASN B 1 99 ? 5.145 21.578 0.519 1 80.62 99 ASN B CA 1
ATOM 2059 C C . ASN B 1 99 ? 4.219 22.234 -0.493 1 80.62 99 ASN B C 1
ATOM 2061 O O . ASN B 1 99 ? 3.25 22.906 -0.113 1 80.62 99 ASN B O 1
ATOM 2065 N N . SER B 1 100 ? 4.574 22.062 -1.684 1 82.69 100 SER B N 1
ATOM 2066 C CA . SER B 1 100 ? 3.738 22.625 -2.736 1 82.69 100 SER B CA 1
ATOM 2067 C C . SER B 1 100 ? 2.334 22.031 -2.705 1 82.69 100 SER B C 1
ATOM 2069 O O . SER B 1 100 ? 1.345 22.75 -2.85 1 82.69 100 SER B O 1
ATOM 2071 N N . TYR B 1 101 ? 2.217 20.766 -2.508 1 86.31 101 TYR B N 1
ATOM 2072 C CA . TYR B 1 101 ? 0.939 20.062 -2.459 1 86.31 101 TYR B CA 1
ATOM 2073 C C . TYR B 1 101 ? 0.096 20.531 -1.284 1 86.31 101 TYR B C 1
ATOM 2075 O O . TYR B 1 101 ? -1.123 20.672 -1.403 1 86.31 101 TYR B O 1
ATOM 2083 N N . LEU B 1 102 ? 0.734 20.875 -0.182 1 84.75 102 LEU B N 1
ATOM 2084 C CA . LEU B 1 102 ? 0.026 21.172 1.059 1 84.75 102 LEU B CA 1
ATOM 2085 C C . LEU B 1 102 ? -0.263 22.656 1.177 1 84.75 102 LEU B C 1
ATOM 2087 O O . LEU B 1 102 ? -0.855 23.109 2.162 1 84.75 102 LEU B O 1
ATOM 2091 N N . GLU B 1 103 ? 0.104 23.422 0.247 1 81.94 103 GLU B N 1
ATOM 2092 C CA . GLU B 1 103 ? -0.053 24.875 0.286 1 81.94 103 GLU B CA 1
ATOM 2093 C C . GLU B 1 103 ? -1.512 25.266 0.505 1 81.94 103 GLU B C 1
ATOM 2095 O O . GLU B 1 103 ? -1.804 26.203 1.251 1 81.94 103 GLU B O 1
ATOM 2100 N N . ASP B 1 104 ? -2.457 24.562 -0.067 1 83.06 104 ASP B N 1
ATOM 2101 C CA . ASP B 1 104 ? -3.865 24.938 0.026 1 83.06 104 ASP B CA 1
ATOM 2102 C C . ASP B 1 104 ? -4.672 23.844 0.737 1 83.06 104 ASP B C 1
ATOM 2104 O O . ASP B 1 104 ? -5.891 23.75 0.558 1 83.06 104 ASP B O 1
ATOM 2108 N N . LYS B 1 105 ? -3.965 23.078 1.359 1 83.69 105 LYS B N 1
ATOM 2109 C CA . LYS B 1 105 ? -4.598 21.984 2.086 1 83.69 105 LYS B CA 1
ATOM 2110 C C . LYS B 1 105 ? -4.172 21.969 3.551 1 83.69 105 LYS B C 1
ATOM 2112 O O . LYS B 1 105 ? -3.039 22.344 3.875 1 83.69 105 LYS B O 1
ATOM 2117 N N . VAL B 1 106 ? -5.121 21.594 4.336 1 83.75 106 VAL B N 1
ATOM 2118 C CA . VAL B 1 106 ? -4.801 21.5 5.754 1 83.75 106 VAL B CA 1
ATOM 2119 C C . VAL B 1 106 ? -4.129 20.156 6.039 1 83.75 106 VAL B C 1
ATOM 2121 O O . VAL B 1 106 ? -3.145 20.094 6.777 1 83.75 106 VAL B O 1
ATOM 2124 N N . TYR B 1 107 ? -4.652 19.094 5.422 1 88.31 107 TYR B N 1
ATOM 2125 C CA . TYR B 1 107 ? -4.125 17.75 5.543 1 88.31 107 TYR B CA 1
ATOM 2126 C C . TYR B 1 107 ? -3.912 17.109 4.172 1 88.31 107 TYR B C 1
ATOM 2128 O O . TYR B 1 107 ? -4.293 17.688 3.152 1 88.31 107 TYR B O 1
ATOM 2136 N N . LEU B 1 108 ? -3.328 16.016 4.129 1 90.06 108 LEU B N 1
ATOM 2137 C CA . LEU B 1 108 ? -3.016 15.344 2.869 1 90.06 108 LEU B CA 1
ATOM 2138 C C . LEU B 1 108 ? -4.289 15.023 2.092 1 90.06 108 LEU B C 1
ATOM 2140 O O . LEU B 1 108 ? -4.285 15.031 0.859 1 90.06 108 LEU B O 1
ATOM 2144 N N . THR B 1 109 ? -5.32 14.719 2.854 1 91.12 109 THR B N 1
ATOM 2145 C CA . THR B 1 109 ? -6.562 14.359 2.184 1 91.12 109 THR B CA 1
ATOM 2146 C C . THR B 1 109 ? -7.484 15.562 2.059 1 91.12 109 THR B C 1
ATOM 2148 O O . THR B 1 109 ? -8.641 15.43 1.652 1 91.12 109 THR B O 1
ATOM 2151 N N . GLY B 1 110 ? -7.078 16.672 2.375 1 87.12 110 GLY B N 1
ATOM 2152 C CA . GLY B 1 110 ? -7.875 17.891 2.318 1 87.12 110 GLY B CA 1
ATOM 2153 C C . GLY B 1 110 ? -8.156 18.484 3.686 1 87.12 110 GLY B C 1
ATOM 2154 O O . GLY B 1 110 ? -7.312 19.188 4.246 1 87.12 110 GLY B O 1
ATOM 2155 N N . TYR B 1 111 ? -9.289 18.156 4.227 1 85.94 111 TYR B N 1
ATOM 2156 C CA . TYR B 1 111 ? -9.68 18.844 5.457 1 85.94 111 TYR B CA 1
ATOM 2157 C C . TYR B 1 111 ? -9.695 17.875 6.633 1 85.94 111 TYR B C 1
ATOM 2159 O O . TYR B 1 111 ? -9.758 18.281 7.789 1 85.94 111 TYR B O 1
ATOM 2167 N N . ASN B 1 112 ? -9.641 16.656 6.309 1 89.5 112 ASN B N 1
ATOM 2168 C CA . ASN B 1 112 ? -9.703 15.68 7.391 1 89.5 112 ASN B CA 1
ATOM 2169 C C . ASN B 1 112 ? -8.328 15.094 7.695 1 89.5 112 ASN B C 1
ATOM 2171 O O . ASN B 1 112 ? -7.555 14.812 6.777 1 89.5 112 ASN B O 1
ATOM 2175 N N . PHE B 1 113 ? -8.039 14.961 8.984 1 89.44 113 PHE B N 1
ATOM 2176 C CA . PHE B 1 113 ? -6.848 14.266 9.445 1 89.44 113 PHE B CA 1
ATOM 2177 C C . PHE B 1 113 ? -7.008 12.758 9.289 1 89.44 113 PHE B C 1
ATOM 2179 O O . PHE B 1 113 ? -8.039 12.195 9.664 1 89.44 113 PHE B O 1
ATOM 2186 N N . THR B 1 114 ? -6.023 12.102 8.672 1 94.56 114 THR B N 1
ATOM 2187 C CA . THR B 1 114 ? -6.137 10.664 8.43 1 94.56 114 THR B CA 1
ATOM 2188 C C . THR B 1 114 ? -4.832 9.953 8.773 1 94.56 114 THR B C 1
ATOM 2190 O O . THR B 1 114 ? -3.865 10.586 9.195 1 94.56 114 THR B O 1
ATOM 2193 N N . LEU B 1 115 ? -4.809 8.656 8.625 1 95.88 115 LEU B N 1
ATOM 2194 C CA . LEU B 1 115 ? -3.635 7.824 8.852 1 95.88 115 LEU B CA 1
ATOM 2195 C C . LEU B 1 115 ? -2.488 8.234 7.938 1 95.88 115 LEU B C 1
ATOM 2197 O O . LEU B 1 115 ? -1.317 8.125 8.305 1 95.88 115 LEU B O 1
ATOM 2201 N N . ALA B 1 116 ? -2.826 8.727 6.715 1 95.56 116 ALA B N 1
ATOM 2202 C CA . ALA B 1 116 ? -1.812 9.195 5.773 1 95.56 116 ALA B CA 1
ATOM 2203 C C . ALA B 1 116 ? -0.946 10.289 6.402 1 95.56 116 ALA B C 1
ATOM 2205 O O . ALA B 1 116 ? 0.28 10.266 6.277 1 95.56 116 ALA B O 1
ATOM 2206 N N . ASP B 1 117 ? -1.578 11.195 7.125 1 90.75 117 ASP B N 1
ATOM 2207 C CA . ASP B 1 117 ? -0.847 12.281 7.773 1 90.75 117 ASP B CA 1
ATOM 2208 C C . ASP B 1 117 ? 0.099 11.75 8.844 1 90.75 117 ASP B C 1
ATOM 2210 O O . ASP B 1 117 ? 1.256 12.164 8.922 1 90.75 117 ASP B O 1
ATOM 2214 N N . ILE B 1 118 ? -0.365 10.883 9.586 1 90.94 118 ILE B N 1
ATOM 2215 C CA . ILE B 1 118 ? 0.392 10.344 10.703 1 90.94 118 ILE B CA 1
ATOM 2216 C C . ILE B 1 118 ? 1.619 9.594 10.188 1 90.94 118 ILE B C 1
ATOM 2218 O O . ILE B 1 118 ? 2.744 9.859 10.625 1 90.94 118 ILE B O 1
ATOM 2222 N N . LEU B 1 119 ? 1.463 8.688 9.25 1 92.62 119 LEU B N 1
ATOM 2223 C CA . LEU B 1 119 ? 2.559 7.84 8.789 1 92.62 119 LEU B CA 1
ATOM 2224 C C . LEU B 1 119 ? 3.572 8.648 7.984 1 92.62 119 LEU B C 1
ATOM 2226 O O . LEU B 1 119 ? 4.773 8.367 8.031 1 92.62 119 LEU B O 1
ATOM 2230 N N . LEU B 1 120 ? 3.016 9.562 7.168 1 90.69 120 LEU B N 1
ATOM 2231 C CA . LEU B 1 120 ? 3.955 10.406 6.441 1 90.69 120 LEU B CA 1
ATOM 2232 C C . LEU B 1 120 ? 4.816 11.219 7.406 1 90.69 120 LEU B C 1
ATOM 2234 O O . LEU B 1 120 ? 6.023 11.367 7.191 1 90.69 120 LEU B O 1
ATOM 2238 N N . TYR B 1 121 ? 4.188 11.734 8.453 1 85.38 121 TYR B N 1
ATOM 2239 C CA . TYR B 1 121 ? 4.918 12.484 9.461 1 85.38 121 TYR B CA 1
ATOM 2240 C C . TYR B 1 121 ? 6.023 11.641 10.086 1 85.38 121 TYR B C 1
ATOM 2242 O O . TYR B 1 121 ? 7.172 12.078 10.172 1 85.38 121 TYR B O 1
ATOM 2250 N N . TYR B 1 122 ? 5.68 10.414 10.492 1 84.94 122 TYR B N 1
ATOM 2251 C CA . TYR B 1 122 ? 6.664 9.531 11.102 1 84.94 122 TYR B CA 1
ATOM 2252 C C . TYR B 1 122 ? 7.812 9.242 10.141 1 84.94 122 TYR B C 1
ATOM 2254 O O . TYR B 1 122 ? 8.977 9.172 10.555 1 84.94 122 TYR B O 1
ATOM 2262 N N . GLY B 1 123 ? 7.488 9.031 8.867 1 85.12 123 GLY B N 1
ATOM 2263 C CA . GLY B 1 123 ? 8.492 8.727 7.859 1 85.12 123 GLY B CA 1
ATOM 2264 C C . GLY B 1 123 ? 9.43 9.883 7.574 1 85.12 123 GLY B C 1
ATOM 2265 O O . GLY B 1 123 ? 10.625 9.68 7.359 1 85.12 123 GLY B O 1
ATOM 2266 N N . LEU B 1 124 ? 8.914 11.062 7.578 1 81.81 124 LEU B N 1
ATOM 2267 C CA . LEU B 1 124 ? 9.695 12.242 7.219 1 81.81 124 LEU B CA 1
ATOM 2268 C C . LEU B 1 124 ? 10.492 12.75 8.414 1 81.81 124 LEU B C 1
ATOM 2270 O O . LEU B 1 124 ? 11.484 13.461 8.25 1 81.81 124 LEU B O 1
ATOM 2274 N N . HIS B 1 125 ? 9.992 12.492 9.594 1 73.56 125 HIS B N 1
ATOM 2275 C CA . HIS B 1 125 ? 10.609 12.977 10.82 1 73.56 125 HIS B CA 1
ATOM 2276 C C . HIS B 1 125 ? 12.07 12.555 10.906 1 73.56 125 HIS B C 1
ATOM 2278 O O . HIS B 1 125 ? 12.922 13.312 11.375 1 73.56 125 HIS B O 1
ATOM 2284 N N . ARG B 1 126 ? 12.414 11.367 10.438 1 69.38 126 ARG B N 1
ATOM 2285 C CA . ARG B 1 126 ? 13.789 10.859 10.492 1 69.38 126 ARG B CA 1
ATOM 2286 C C . ARG B 1 126 ? 14.711 11.695 9.609 1 69.38 126 ARG B C 1
ATOM 2288 O O . ARG B 1 126 ? 15.906 11.812 9.891 1 69.38 126 ARG B O 1
ATOM 2295 N N . PHE B 1 127 ? 14.219 12.242 8.57 1 66.94 127 PHE B N 1
ATOM 2296 C CA . PHE B 1 127 ? 15.023 13.062 7.672 1 66.94 127 PHE B CA 1
ATOM 2297 C C . PHE B 1 127 ? 15.156 14.484 8.203 1 66.94 127 PHE B C 1
ATOM 2299 O O . PHE B 1 127 ? 16.172 15.141 7.988 1 66.94 127 PHE B O 1
ATOM 2306 N N . ILE B 1 128 ? 14.164 14.898 8.852 1 62.09 128 ILE B N 1
ATOM 2307 C CA . ILE B 1 128 ? 14.141 16.266 9.375 1 62.09 128 ILE B CA 1
ATOM 2308 C C . ILE B 1 128 ? 15.102 16.375 10.555 1 62.09 128 ILE B C 1
ATOM 2310 O O . ILE B 1 128 ? 15.875 17.344 10.641 1 62.09 128 ILE B O 1
ATOM 2314 N N . ILE B 1 129 ? 15.133 15.383 11.391 1 59 129 ILE B N 1
ATOM 2315 C CA . ILE B 1 129 ? 15.992 15.414 12.57 1 59 129 ILE B CA 1
ATOM 2316 C C . ILE B 1 129 ? 17.453 15.25 12.148 1 59 129 ILE B C 1
ATOM 2318 O O . ILE B 1 129 ? 18.344 15.922 12.688 1 59 129 ILE B O 1
ATOM 2322 N N . ARG B 1 130 ? 17.625 14.375 11.133 1 58.44 130 ARG B N 1
ATOM 2323 C CA . ARG B 1 130 ? 18.984 14.188 10.656 1 58.44 130 ARG B CA 1
ATOM 2324 C C . ARG B 1 130 ? 19.547 15.484 10.078 1 58.44 130 ARG B C 1
ATOM 2326 O O . ARG B 1 130 ? 20.719 15.805 10.297 1 58.44 130 ARG B O 1
ATOM 2333 N N . LYS B 1 131 ? 18.75 16.141 9.414 1 58.59 131 LYS B N 1
ATOM 2334 C CA . LYS B 1 131 ? 19.188 17.422 8.844 1 58.59 131 LYS B CA 1
ATOM 2335 C C . LYS B 1 131 ? 19.453 18.453 9.93 1 58.59 131 LYS B C 1
ATOM 2337 O O . LYS B 1 131 ? 20.438 19.203 9.852 1 58.59 131 LYS B O 1
ATOM 2342 N N . LEU B 1 132 ? 18.609 18.438 10.891 1 53.31 132 LEU B N 1
ATOM 2343 C CA . LEU B 1 132 ? 18.781 19.391 11.992 1 53.31 132 LEU B CA 1
ATOM 2344 C C . LEU B 1 132 ? 20.047 19.062 12.789 1 53.31 132 LEU B C 1
ATOM 2346 O O . LEU B 1 132 ? 20.75 19.953 13.227 1 53.31 132 LEU B O 1
ATOM 2350 N N . ARG B 1 133 ? 20.312 17.781 12.922 1 54.62 133 ARG B N 1
ATOM 2351 C CA . ARG B 1 133 ? 21.5 17.359 13.648 1 54.62 133 ARG B CA 1
ATOM 2352 C C . ARG B 1 133 ? 22.766 17.672 12.859 1 54.62 133 ARG B C 1
ATOM 2354 O O . ARG B 1 133 ? 23.781 18.047 13.438 1 54.62 133 ARG B O 1
ATOM 2361 N N . HIS B 1 134 ? 22.688 17.328 11.633 1 53.91 134 HIS B N 1
ATOM 2362 C CA . HIS B 1 134 ? 23.844 17.641 10.797 1 53.91 134 HIS B CA 1
ATOM 2363 C C . HIS B 1 134 ? 24.094 19.141 10.703 1 53.91 134 HIS B C 1
ATOM 2365 O O . HIS B 1 134 ? 25.234 19.578 10.555 1 53.91 134 HIS B O 1
ATOM 2371 N N . THR B 1 135 ? 22.984 19.828 10.711 1 50.25 135 THR B N 1
ATOM 2372 C CA . THR B 1 135 ? 23.125 21.281 10.688 1 50.25 135 THR B CA 1
ATOM 2373 C C . THR B 1 135 ? 23.656 21.781 12.023 1 50.25 135 THR B C 1
ATOM 2375 O O . THR B 1 135 ? 24.391 22.781 12.07 1 50.25 135 THR B O 1
ATOM 2378 N N . GLU B 1 136 ? 23.25 21.156 13.164 1 48.22 136 GLU B N 1
ATOM 2379 C CA . GLU B 1 136 ? 23.719 21.594 14.469 1 48.22 136 GLU B CA 1
ATOM 2380 C C . GLU B 1 136 ? 25.203 21.25 14.664 1 48.22 136 GLU B C 1
ATOM 2382 O O . GLU B 1 136 ? 25.906 21.938 15.414 1 48.22 136 GLU B O 1
ATOM 2387 N N . VAL B 1 137 ? 25.719 20.125 14.328 1 46 137 VAL B N 1
ATOM 2388 C CA . VAL B 1 137 ? 27.125 19.844 14.617 1 46 137 VAL B CA 1
ATOM 2389 C C . VAL B 1 137 ? 28.016 20.719 13.742 1 46 137 VAL B C 1
ATOM 2391 O O . VAL B 1 137 ? 29.203 20.875 14.023 1 46 137 VAL B O 1
ATOM 2394 N N . GLY B 1 138 ? 27.812 21.016 12.516 1 43 138 GLY B N 1
ATOM 2395 C CA . GLY B 1 138 ? 28.578 22.094 11.914 1 43 138 GLY B CA 1
ATOM 2396 C C . GLY B 1 138 ? 28.125 23.469 12.367 1 43 138 GLY B C 1
ATOM 2397 O O . GLY B 1 138 ? 27.031 23.625 12.914 1 43 138 GLY B O 1
ATOM 2398 N N . ASN B 1 139 ? 29.188 24.594 12.555 1 38.06 139 ASN B N 1
ATOM 2399 C CA . ASN B 1 139 ? 29.078 25.938 13.078 1 38.06 139 ASN B CA 1
ATOM 2400 C C . ASN B 1 139 ? 27.75 26.578 12.688 1 38.06 139 ASN B C 1
ATOM 2402 O O . ASN B 1 139 ? 27.281 27.516 13.336 1 38.06 139 ASN B O 1
ATOM 2406 N N . GLU B 1 140 ? 27.688 26.938 11.336 1 35.94 140 GLU B N 1
ATOM 2407 C CA . GLU B 1 140 ? 26.688 27.938 10.945 1 35.94 140 GLU B CA 1
ATOM 2408 C C . GLU B 1 140 ? 25.266 27.406 11.18 1 35.94 140 GLU B C 1
ATOM 2410 O O . GLU B 1 140 ? 24.953 26.266 10.844 1 35.94 140 GLU B O 1
ATOM 2415 N N . PRO B 1 141 ? 24.594 27.922 12.281 1 36.19 141 PRO B N 1
ATOM 2416 C CA . PRO B 1 141 ? 23.141 27.734 12.445 1 36.19 141 PRO B CA 1
ATOM 2417 C C . PRO B 1 141 ? 22.406 27.609 11.117 1 36.19 141 PRO B C 1
ATOM 2419 O O . PRO B 1 141 ? 22.234 28.594 10.398 1 36.19 141 PRO B O 1
ATOM 2422 N N . ASN B 1 142 ? 23 26.922 10.211 1 36.06 142 ASN B N 1
ATOM 2423 C CA . ASN B 1 142 ? 22.406 27.047 8.883 1 36.06 142 ASN B CA 1
ATOM 2424 C C . ASN B 1 142 ? 20.891 27.219 8.953 1 36.06 142 ASN B C 1
ATOM 2426 O O . ASN B 1 142 ? 20.219 26.516 9.695 1 36.06 142 ASN B O 1
ATOM 2430 N N . ILE B 1 143 ? 20.391 28.453 8.781 1 34.53 143 ILE B N 1
ATOM 2431 C CA . ILE B 1 143 ? 19.078 29.062 8.562 1 34.53 143 ILE B CA 1
ATOM 2432 C C . ILE B 1 143 ? 18.109 28.016 8.023 1 34.53 143 ILE B C 1
ATOM 2434 O O . ILE B 1 143 ? 18.375 27.375 7 1 34.53 143 ILE B O 1
ATOM 2438 N N . ILE B 1 144 ? 17.516 27.344 8.898 1 40.31 144 ILE B N 1
ATOM 2439 C CA . ILE B 1 144 ? 16.344 26.625 8.422 1 40.31 144 ILE B CA 1
ATOM 2440 C C . ILE B 1 144 ? 15.773 27.312 7.188 1 40.31 144 ILE B C 1
ATOM 2442 O O . ILE B 1 144 ? 15.312 28.453 7.27 1 40.31 144 ILE B O 1
ATOM 2446 N N . GLN B 1 145 ? 16.516 27.391 6.113 1 40.22 145 GLN B N 1
ATOM 2447 C CA . GLN B 1 145 ? 16.062 28.047 4.891 1 40.22 145 GLN B CA 1
ATOM 2448 C C . GLN B 1 145 ? 14.57 27.812 4.656 1 40.22 145 GLN B C 1
ATOM 2450 O O . GLN B 1 145 ? 13.984 26.891 5.242 1 40.22 145 GLN B O 1
ATOM 2455 N N . GLY B 1 146 ? 13.945 28.688 3.836 1 41.56 146 GLY B N 1
ATOM 2456 C CA . GLY B 1 146 ? 12.562 28.734 3.408 1 41.56 146 GLY B CA 1
ATOM 2457 C C . GLY B 1 146 ? 11.922 27.375 3.283 1 41.56 146 GLY B C 1
ATOM 2458 O O . GLY B 1 146 ? 10.727 27.203 3.553 1 41.56 146 GLY B O 1
ATOM 2459 N N . THR B 1 147 ? 12.641 26.406 2.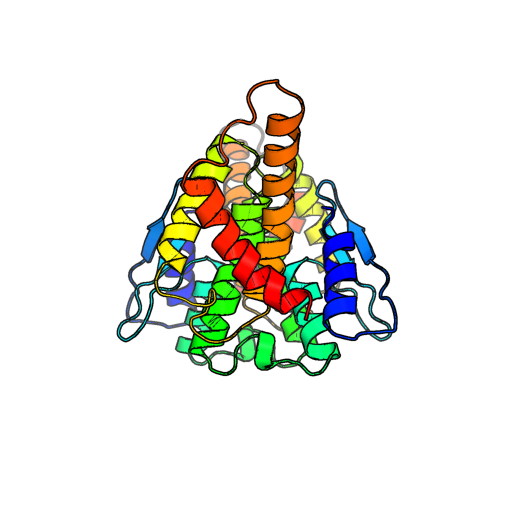816 1 44.5 147 THR B N 1
ATOM 2460 C CA . THR B 1 147 ? 12.148 25.047 2.654 1 44.5 147 THR B CA 1
ATOM 2461 C C . THR B 1 147 ? 11.969 24.359 4.012 1 44.5 147 THR B C 1
ATOM 2463 O O . THR B 1 147 ? 11.055 23.562 4.191 1 44.5 147 THR B O 1
ATOM 2466 N N . GLU B 1 148 ? 12.766 24.641 4.949 1 47.19 148 GLU B N 1
ATOM 2467 C CA . GLU B 1 148 ? 12.688 24.062 6.285 1 47.19 148 GLU B CA 1
ATOM 2468 C C . GLU B 1 148 ? 11.469 24.578 7.043 1 47.19 148 GLU B C 1
ATOM 2470 O O . GLU B 1 148 ? 10.844 23.844 7.801 1 47.19 148 GLU B O 1
ATOM 2475 N N . VAL B 1 149 ? 11.305 25.797 6.996 1 43.56 149 VAL B N 1
ATOM 2476 C CA . VAL B 1 149 ? 10.125 26.406 7.59 1 43.56 149 VAL B CA 1
ATOM 2477 C C . VAL B 1 149 ? 8.867 25.734 7.051 1 43.56 149 VAL B C 1
ATOM 2479 O O . VAL B 1 149 ? 7.898 25.531 7.785 1 43.56 149 VAL B O 1
ATOM 2482 N N . LYS B 1 150 ? 8.867 25.578 5.703 1 47.03 150 LYS B N 1
ATOM 2483 C CA . LYS B 1 150 ? 7.777 24.938 4.973 1 47.03 150 LYS B CA 1
ATOM 2484 C C . LYS B 1 150 ? 7.66 23.469 5.344 1 47.03 150 LYS B C 1
ATOM 2486 O O . LYS B 1 150 ? 6.555 22.922 5.422 1 47.03 150 LYS B O 1
ATOM 2491 N N . GLU B 1 151 ? 8.75 22.844 5.559 1 50.59 151 GLU B N 1
ATOM 2492 C CA . GLU B 1 151 ? 8.789 21.5 6.105 1 50.59 151 GLU B CA 1
ATOM 2493 C C . GLU B 1 151 ? 8.148 21.438 7.492 1 50.59 151 GLU B C 1
ATOM 2495 O O . GLU B 1 151 ? 7.484 20.469 7.836 1 50.59 151 GLU B O 1
ATOM 2500 N N . LEU B 1 152 ? 8.258 22.516 8.219 1 48.22 152 LEU B N 1
ATOM 2501 C CA . LEU B 1 152 ? 7.688 22.703 9.547 1 48.22 152 LEU B CA 1
ATOM 2502 C C . LEU B 1 152 ? 6.168 22.812 9.477 1 48.22 152 LEU B C 1
ATOM 2504 O O . LEU B 1 152 ? 5.465 22.391 10.398 1 48.22 152 LEU B O 1
ATOM 2508 N N . ARG B 1 153 ? 5.816 23.328 8.359 1 49.66 153 ARG B N 1
ATOM 2509 C CA . ARG B 1 153 ? 4.363 23.406 8.273 1 49.66 153 ARG B CA 1
ATOM 2510 C C . ARG B 1 153 ? 3.732 22.016 8.289 1 49.66 153 ARG B C 1
ATOM 2512 O O . ARG B 1 153 ? 2.721 21.797 8.961 1 49.66 153 ARG B O 1
ATOM 2519 N N . PHE B 1 154 ? 4.336 21.25 7.496 1 52.28 154 PHE B N 1
ATOM 2520 C CA . PHE B 1 154 ? 3.83 19.891 7.605 1 52.28 154 PHE B CA 1
ATOM 2521 C C . PHE B 1 154 ? 3.914 19.391 9.047 1 52.28 154 PHE B C 1
ATOM 2523 O O . PHE B 1 154 ? 2.971 18.781 9.547 1 52.28 154 PHE B O 1
ATOM 2530 N N . LYS B 1 155 ? 5.117 19.641 9.617 1 53.5 155 LYS B N 1
ATOM 2531 C CA . LYS B 1 155 ? 5.328 19.203 10.992 1 53.5 155 LYS B CA 1
ATOM 2532 C C . LYS B 1 155 ? 4.312 19.828 11.93 1 53.5 155 LYS B C 1
ATOM 2534 O O . LYS B 1 155 ? 3.758 19.156 12.805 1 53.5 155 LYS B O 1
ATOM 2539 N N . HIS B 1 156 ? 4.23 21.062 11.758 1 50 156 HIS B N 1
ATOM 2540 C CA . HIS B 1 156 ? 3.342 21.766 12.68 1 50 156 HIS B CA 1
ATOM 2541 C C . HIS B 1 156 ? 1.901 21.281 12.516 1 50 156 HIS B C 1
ATOM 2543 O O . HIS B 1 156 ? 1.189 21.109 13.508 1 50 156 HIS B O 1
ATOM 2549 N N . LYS B 1 157 ? 1.674 21.062 11.352 1 51.34 157 LYS B N 1
ATOM 2550 C CA . LYS B 1 157 ? 0.286 20.656 11.156 1 51.34 157 LYS B CA 1
ATOM 2551 C C . LYS B 1 157 ? 0.063 19.234 11.656 1 51.34 157 LYS B C 1
ATOM 2553 O O . LYS B 1 157 ? -0.94 18.953 12.312 1 51.34 157 LYS B O 1
ATOM 2558 N N . CYS B 1 158 ? 0.93 18.406 11.219 1 51.72 158 CYS B N 1
ATOM 2559 C CA . CYS B 1 158 ? 0.758 17.016 11.617 1 51.72 158 CYS B CA 1
ATOM 2560 C C . CYS B 1 158 ? 1.074 16.828 13.094 1 51.72 158 CYS B C 1
ATOM 2562 O O . CYS B 1 158 ? 0.401 16.062 13.781 1 51.72 158 CYS B O 1
ATOM 2564 N N . LEU B 1 159 ? 2.184 17.391 13.57 1 48.66 159 LEU B N 1
ATOM 2565 C CA . LEU B 1 159 ? 2.574 17.234 14.969 1 48.66 159 LEU B CA 1
ATOM 2566 C C . LEU B 1 159 ? 1.519 17.828 15.898 1 48.66 159 LEU B C 1
ATOM 2568 O O . LEU B 1 159 ? 1.264 17.281 16.969 1 48.66 159 LEU B O 1
ATOM 2572 N N . ALA B 1 160 ? 1.093 18.938 15.492 1 46.19 160 ALA B N 1
ATOM 2573 C CA . ALA B 1 160 ? 0.122 19.5 16.422 1 46.19 160 ALA B CA 1
ATOM 2574 C C . ALA B 1 160 ? -1.012 18.516 16.703 1 46.19 160 ALA B C 1
ATOM 2576 O O . ALA B 1 160 ? -1.553 18.469 17.812 1 46.19 160 ALA B O 1
ATOM 2577 N N . GLN B 1 161 ? -1.326 17.766 15.75 1 46.28 161 GLN B N 1
ATOM 2578 C CA . GLN B 1 161 ? -2.477 16.891 15.961 1 46.28 161 GLN B CA 1
ATOM 2579 C C . GLN B 1 161 ? -2.051 15.562 16.578 1 46.28 161 GLN B C 1
ATOM 2581 O O . GLN B 1 161 ? -2.83 14.93 17.297 1 46.28 161 GLN B O 1
ATOM 2586 N N . THR B 1 162 ? -0.99 15.078 16.141 1 46.03 162 THR B N 1
ATOM 2587 C CA . THR B 1 162 ? -0.587 13.805 16.734 1 46.03 162 THR B CA 1
ATOM 2588 C C . THR B 1 162 ? -0.313 13.961 18.219 1 46.03 162 THR B C 1
ATOM 2590 O O . THR B 1 162 ? -0.417 13 18.984 1 46.03 162 THR B O 1
ATOM 2593 N N . TYR B 1 163 ? 0.273 14.992 18.703 1 41.62 163 TYR B N 1
ATOM 2594 C CA . TYR B 1 163 ? 0.451 15.203 20.141 1 41.62 163 TYR B CA 1
ATOM 2595 C C . TYR B 1 163 ? -0.869 15.57 20.797 1 41.62 163 TYR B C 1
ATOM 2597 O O . TYR B 1 163 ? -0.917 15.812 22.016 1 41.62 163 TYR B O 1
ATOM 2605 N N . LEU B 1 164 ? -1.865 15.703 19.984 1 36.12 164 LEU B N 1
ATOM 2606 C CA . LEU B 1 164 ? -3.086 15.945 20.734 1 36.12 164 LEU B CA 1
ATOM 2607 C C . LEU B 1 164 ? -3.797 14.641 21.062 1 36.12 164 LEU B C 1
ATOM 2609 O O . LEU B 1 164 ? -3.857 13.734 20.234 1 36.12 164 LEU B O 1
#

Radius of gyration: 20.63 Å; Cα contacts (8 Å, |Δi|>4): 392; chains: 2; bounding box: 47×56×51 Å

Foldseek 3Di:
DQLLVLLQLLCVLLVNDPDWDWFFDDPNGWIWTDDDPDDIDTHNVGVSCVSCVVSVNNCLCPDDPLLNVQLVVLSVCLVCQLVVDPDPVSLLVVLVVVLVCCVQALASSRDDHHVSLSSSLVSCVVVLVVVCVVCVVDPDVPPCPPSNVSSVSSVCSSVVPSVD/DQLLVLLQLLCVLLVNDPGWDWFFDDPLGWIWTDDDPDDIDTHNLGVSCVSCVVSVNNCLCPDDPLLNVQLVVLSVCLVCQLVVDPDPVSLLVVLVVVLVCCVQALASSRDDHHVSLSSSLVSCVVVLVVVCVVCVVDPDVPPCPPSNVSSVSSVVSSVVSSVD

Organism: Gorilla gorilla gorilla (NCBI:txid9595)

pLDDT: mean 78.2, std 19.32, range [34.53, 98.12]